Protein AF-A0A2X2KZ12-F1 (afdb_monomer)

Radius of gyration: 23.38 Å; Cα contacts (8 Å, |Δi|>4): 262; chains: 1; bounding box: 75×48×80 Å

Organism: Shigella boydii (NCBI:txid621)

Solvent-accessible surface area (backbone atoms only — not comparable to full-atom values): 13518 Å² total; per-residue (Å²): 140,84,84,78,79,80,79,78,75,83,75,80,81,73,68,68,66,63,66,70,68,53,74,50,65,50,53,42,86,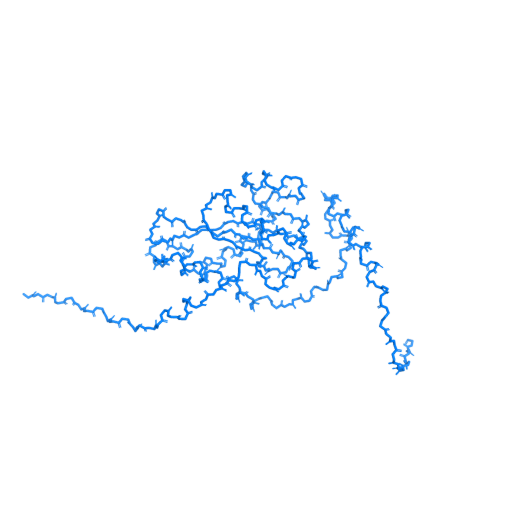87,57,49,65,78,75,43,74,42,65,42,34,24,41,58,75,48,57,30,39,37,69,42,87,89,35,60,41,28,40,40,39,33,27,32,67,85,80,69,39,63,48,36,44,41,76,37,60,100,45,68,70,41,51,50,55,42,51,62,64,47,67,48,38,54,66,58,30,43,23,26,57,85,54,66,68,54,57,69,73,41,63,95,53,59,61,46,71,32,72,85,66,29,54,67,54,51,51,49,54,51,52,47,32,69,76,36,50,42,46,49,58,92,87,81,45,60,32,78,42,64,70,60,44,53,29,54,52,36,37,43,70,72,54,72,67,77,84,63,72,81,74,79,71,67,92,71,68,86,49,79,84,79,57,64,93,88,44,67,65,62,51,53,46,47,56,50,52,54,55,57,56,69,65,69,72,76,71,81,74,85,86,79,80,88,81,90,83,89,80,136

InterPro domains:
  IPR005063 Transposase, IS1 [PF03400] (37-164)
  IPR051354 Transposase 27 family, IS1 element [PTHR33293] (10-163)

pLDDT: mean 71.01, std 24.49, range [24.8, 97.5]

Sequence (220 aa):
MSRQCTHYGRWPQHGFTSLKKLRPQSVTSRIQPGSDVIVCAEMDEQWGYVGAKSRQRWLFYAYDRIRRTVVAHVFGERTLATLERLLSLLSAFEVVVWMTDGWPLYESRLKGKLHVISKRYTQRIERHNLNLRQHLARLGRKSLSFSKSVELHDKVIGHYLTISKLESLPIFVPIYRLSLVHIPPVWPELRAFARRVSRYHLQTHYFALPVVGNSLYVRH

Structure (mmCIF, N/CA/C/O backbone):
data_AF-A0A2X2KZ12-F1
#
_entry.id   AF-A0A2X2KZ12-F1
#
loop_
_atom_site.group_PDB
_atom_site.id
_atom_site.type_symbol
_atom_site.label_atom_id
_atom_site.label_alt_id
_atom_site.label_comp_id
_atom_site.label_asym_i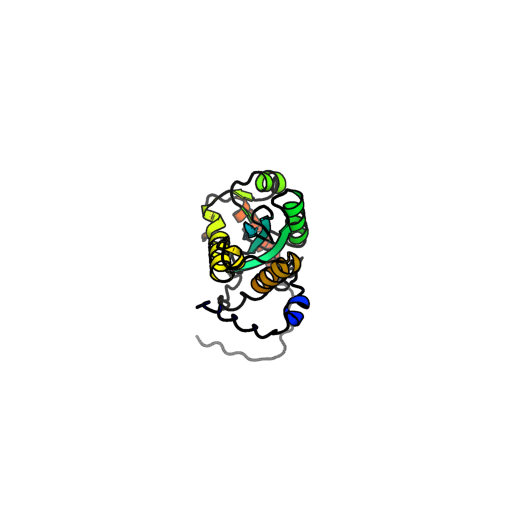d
_atom_site.label_entity_id
_atom_site.label_seq_id
_atom_site.pdbx_PDB_ins_code
_atom_site.Cartn_x
_atom_site.Cartn_y
_atom_site.Cartn_z
_atom_site.occupancy
_atom_site.B_iso_or_equiv
_atom_site.auth_seq_id
_atom_site.auth_comp_id
_atom_site.auth_asym_id
_atom_site.auth_atom_id
_atom_site.pdbx_PDB_model_num
ATOM 1 N N . MET A 1 1 ? 50.136 -13.335 -31.492 1.00 33.62 1 MET A N 1
ATOM 2 C CA . MET A 1 1 ? 49.770 -14.122 -30.291 1.00 33.62 1 MET A CA 1
ATOM 3 C C . MET A 1 1 ? 48.447 -13.592 -29.742 1.00 33.62 1 MET A C 1
ATOM 5 O O . MET A 1 1 ? 48.435 -12.624 -28.994 1.00 33.62 1 MET A O 1
ATOM 9 N N . SER A 1 2 ? 47.325 -14.155 -30.194 1.00 31.89 2 SER A N 1
ATOM 10 C CA . SER A 1 2 ? 45.966 -13.750 -29.810 1.00 31.89 2 SER A CA 1
ATOM 11 C C . SER A 1 2 ? 45.546 -14.445 -28.514 1.00 31.89 2 SER A C 1
ATOM 13 O O . SER A 1 2 ? 45.469 -15.672 -28.471 1.00 31.89 2 SER A O 1
ATOM 15 N N . ARG A 1 3 ? 45.262 -13.679 -27.456 1.00 32.81 3 ARG A N 1
ATOM 16 C CA . ARG A 1 3 ? 44.711 -14.219 -26.207 1.00 32.81 3 ARG A CA 1
ATOM 17 C C . ARG A 1 3 ? 43.232 -14.558 -26.419 1.00 32.81 3 ARG A C 1
ATOM 19 O O . ARG A 1 3 ? 42.410 -13.662 -26.586 1.00 32.81 3 ARG A O 1
ATOM 26 N N . GLN A 1 4 ? 42.919 -15.851 -26.455 1.00 32.16 4 GLN A N 1
ATOM 27 C CA . GLN A 1 4 ? 41.552 -16.364 -26.500 1.00 32.16 4 GLN A CA 1
ATOM 28 C C . GLN A 1 4 ? 40.810 -15.989 -25.212 1.00 32.16 4 GLN A C 1
ATOM 30 O O . GLN A 1 4 ? 41.286 -16.227 -24.103 1.00 32.16 4 GLN A O 1
ATOM 35 N N . CYS A 1 5 ? 39.640 -15.378 -25.387 1.00 32.72 5 CYS A N 1
ATOM 36 C CA . CYS A 1 5 ? 38.699 -15.059 -24.325 1.00 32.72 5 CYS A CA 1
ATOM 37 C C . CYS A 1 5 ? 38.092 -16.373 -23.810 1.00 32.72 5 CYS A C 1
ATOM 39 O O . CYS A 1 5 ? 37.504 -17.132 -24.583 1.00 32.72 5 CYS A O 1
ATOM 41 N N . THR A 1 6 ? 38.268 -16.674 -22.526 1.00 37.00 6 THR A N 1
ATOM 42 C CA . THR A 1 6 ? 37.714 -17.875 -21.902 1.00 37.00 6 THR A CA 1
ATOM 43 C C . THR A 1 6 ? 36.191 -17.773 -21.846 1.00 37.00 6 THR A C 1
ATOM 45 O O . THR A 1 6 ? 35.608 -16.850 -21.281 1.00 37.00 6 THR A O 1
ATOM 48 N N . HIS A 1 7 ? 35.546 -18.739 -22.491 1.00 36.84 7 HIS A N 1
ATOM 49 C CA . HIS A 1 7 ? 34.103 -18.906 -22.555 1.00 36.84 7 HIS A CA 1
ATOM 50 C C . HIS A 1 7 ? 33.549 -19.058 -21.126 1.00 36.84 7 HIS A C 1
ATOM 52 O O . HIS A 1 7 ? 33.770 -20.083 -20.480 1.00 36.84 7 HIS A O 1
ATOM 58 N N . TYR A 1 8 ? 32.832 -18.055 -20.610 1.00 40.31 8 TYR A N 1
ATOM 59 C CA . TYR A 1 8 ? 32.086 -18.221 -19.362 1.00 40.31 8 TYR A CA 1
ATOM 60 C C . TYR A 1 8 ? 31.062 -19.348 -19.547 1.00 40.31 8 TYR A C 1
ATOM 62 O O . TYR A 1 8 ? 30.260 -19.340 -20.486 1.00 40.31 8 TYR A O 1
ATOM 70 N N . GLY A 1 9 ? 31.152 -20.346 -18.667 1.00 35.19 9 GLY A N 1
ATOM 71 C CA . GLY A 1 9 ? 30.372 -21.575 -18.701 1.00 35.19 9 GLY A CA 1
ATOM 72 C C . GLY A 1 9 ? 28.865 -21.336 -18.793 1.00 35.19 9 GLY A C 1
ATOM 73 O O . GLY A 1 9 ? 28.300 -20.413 -18.207 1.00 35.19 9 GLY A O 1
ATOM 74 N N . ARG A 1 10 ? 28.213 -22.214 -19.555 1.00 39.06 10 ARG A N 1
ATOM 75 C CA . ARG A 1 10 ? 26.761 -22.318 -19.691 1.00 39.06 10 ARG A CA 1
ATOM 76 C C . ARG A 1 10 ? 26.144 -22.574 -18.311 1.00 39.06 10 ARG A C 1
ATOM 78 O O . ARG A 1 10 ? 26.291 -23.663 -17.766 1.00 39.06 10 ARG A O 1
ATOM 85 N N . TRP A 1 11 ? 25.445 -21.581 -17.763 1.00 32.59 11 TRP A N 1
ATOM 86 C CA . TRP A 1 11 ? 24.634 -21.742 -16.554 1.00 32.59 11 TRP A CA 1
ATOM 87 C C . TRP A 1 11 ? 23.655 -22.917 -16.726 1.00 32.59 11 TRP A C 1
ATOM 89 O O . TRP A 1 11 ? 23.014 -23.001 -17.783 1.00 32.59 11 TRP A O 1
ATOM 99 N N . PRO A 1 12 ? 23.499 -23.808 -15.726 1.00 37.16 12 PRO A N 1
ATOM 100 C CA . PRO A 1 12 ? 22.481 -24.844 -15.780 1.00 37.16 12 PRO A CA 1
ATOM 101 C C . PRO A 1 12 ? 21.119 -24.174 -15.957 1.00 37.16 12 PRO A C 1
ATOM 103 O O . PRO A 1 12 ? 20.745 -23.288 -15.184 1.00 37.16 12 PRO A O 1
ATOM 106 N N . GLN A 1 13 ? 20.366 -24.581 -16.979 1.00 43.41 13 GLN A N 1
ATOM 107 C CA . GLN A 1 13 ? 18.978 -24.162 -17.141 1.00 43.41 13 GLN A CA 1
ATOM 108 C C . GLN A 1 13 ? 18.116 -24.879 -16.095 1.00 43.41 13 GLN A C 1
ATOM 110 O O . GLN A 1 13 ? 17.319 -25.753 -16.422 1.00 43.41 13 GLN A O 1
ATOM 115 N N . HIS A 1 14 ? 18.269 -24.533 -14.815 1.00 43.78 14 HIS A N 1
ATOM 116 C CA . HIS A 1 14 ? 17.240 -24.850 -13.834 1.00 43.78 14 HIS A CA 1
ATOM 117 C C . HIS A 1 14 ? 15.958 -24.168 -14.315 1.00 43.78 14 HIS A C 1
ATOM 119 O O . HIS A 1 14 ? 15.891 -22.943 -14.435 1.00 43.78 14 HIS A O 1
ATOM 125 N N . GLY A 1 15 ? 14.975 -24.977 -14.703 1.00 39.00 15 GLY A N 1
ATOM 126 C CA . GLY A 1 15 ? 13.773 -24.504 -15.368 1.00 39.00 15 GLY A CA 1
ATOM 127 C C . GLY A 1 15 ? 13.080 -23.410 -14.559 1.00 39.00 15 GLY A C 1
ATOM 128 O O . GLY A 1 15 ? 12.532 -23.660 -13.490 1.00 39.00 15 GLY A O 1
ATOM 129 N N . PHE A 1 16 ? 12.994 -22.207 -15.128 1.00 44.75 16 PHE A N 1
ATOM 130 C CA . PHE A 1 16 ? 12.114 -21.119 -14.671 1.00 44.75 16 PHE A CA 1
ATOM 131 C C . PHE A 1 16 ? 10.612 -21.500 -14.678 1.00 44.75 16 PHE A C 1
ATOM 133 O O . PHE A 1 16 ? 9.744 -20.663 -14.421 1.00 44.75 16 PHE A O 1
ATOM 140 N N . THR A 1 17 ? 10.274 -22.750 -14.999 1.00 52.56 17 THR A N 1
ATOM 141 C CA . THR A 1 17 ? 8.916 -23.285 -15.105 1.00 52.56 17 THR A CA 1
ATOM 142 C C . THR A 1 17 ? 8.165 -23.272 -13.774 1.00 52.56 17 THR A C 1
ATOM 144 O O . THR A 1 17 ? 6.951 -23.085 -13.795 1.00 52.56 17 THR A O 1
ATOM 147 N N . SER A 1 18 ? 8.840 -23.392 -12.622 1.00 60.19 18 SER A N 1
ATOM 148 C CA . SER A 1 18 ? 8.177 -23.341 -11.306 1.00 60.19 18 SER A CA 1
ATOM 149 C C . SER A 1 18 ? 7.675 -21.935 -10.954 1.00 60.19 18 SER A C 1
ATOM 151 O O . SER A 1 18 ? 6.530 -21.776 -10.537 1.00 60.19 18 SER A O 1
ATOM 153 N N . LEU A 1 19 ? 8.473 -20.892 -11.212 1.00 58.72 19 LEU A N 1
ATOM 154 C CA . LEU A 1 19 ? 8.099 -19.502 -10.925 1.00 58.72 19 LEU A CA 1
ATOM 155 C C . LEU A 1 19 ? 6.956 -19.008 -11.820 1.00 58.72 19 LEU A C 1
ATOM 157 O O . LEU A 1 19 ? 6.121 -18.227 -11.370 1.00 58.72 19 LEU A O 1
ATOM 161 N N . LYS A 1 20 ? 6.858 -19.503 -13.062 1.00 61.66 20 LYS A N 1
ATOM 162 C CA . LYS A 1 20 ? 5.712 -19.219 -13.945 1.00 61.66 20 LYS A CA 1
ATOM 163 C C . LYS A 1 20 ? 4.388 -19.735 -13.371 1.00 61.66 20 LYS A C 1
ATOM 165 O O . LYS A 1 20 ? 3.349 -19.133 -13.635 1.00 61.66 20 LYS A O 1
ATOM 170 N N . LYS A 1 21 ? 4.412 -20.800 -12.565 1.00 69.50 21 LYS A N 1
ATOM 171 C CA . LYS A 1 21 ? 3.214 -21.370 -11.929 1.00 69.50 21 LYS A CA 1
ATOM 172 C C . LYS A 1 21 ? 2.757 -20.596 -10.689 1.00 69.50 21 LYS A C 1
ATOM 174 O O . LYS A 1 21 ? 1.624 -20.790 -10.261 1.00 69.50 21 LYS A O 1
ATOM 179 N N . LEU A 1 22 ? 3.589 -19.711 -10.131 1.00 71.81 22 LEU A N 1
ATOM 180 C CA . LEU A 1 22 ? 3.201 -18.897 -8.980 1.00 71.81 22 LEU A CA 1
ATOM 181 C C . LEU A 1 22 ? 2.025 -17.983 -9.335 1.00 71.81 22 LEU A C 1
ATOM 183 O O . LEU A 1 22 ? 2.056 -17.268 -10.336 1.00 71.81 22 LEU A O 1
ATOM 187 N N . ARG A 1 23 ? 1.000 -17.990 -8.485 1.00 73.44 23 ARG A N 1
ATOM 188 C CA . ARG A 1 23 ? -0.149 -17.079 -8.544 1.00 73.44 23 ARG A CA 1
ATOM 189 C C . ARG A 1 23 ? -0.392 -16.520 -7.141 1.00 73.44 23 ARG A C 1
ATOM 191 O O . ARG A 1 23 ? -1.288 -17.001 -6.452 1.00 73.44 23 ARG A O 1
ATOM 198 N N . PRO A 1 24 ? 0.466 -15.603 -6.658 1.00 77.81 24 PRO A N 1
ATOM 199 C CA . PRO A 1 24 ? 0.270 -15.033 -5.335 1.00 77.81 24 PRO A CA 1
ATOM 200 C C . PRO A 1 24 ? -1.049 -14.265 -5.297 1.00 77.81 24 PRO A C 1
ATOM 202 O O . PRO A 1 24 ? -1.374 -13.527 -6.227 1.00 77.81 24 PRO A O 1
ATOM 205 N N . GLN A 1 25 ? -1.812 -14.469 -4.230 1.00 82.56 25 GLN A N 1
ATOM 206 C CA . GLN A 1 25 ? -3.062 -13.754 -4.025 1.00 82.56 25 GLN A CA 1
ATOM 207 C C . GLN A 1 25 ? -2.756 -12.333 -3.563 1.00 82.56 25 GLN A C 1
ATOM 209 O O . GLN A 1 25 ? -1.935 -12.127 -2.671 1.00 82.56 25 GLN A O 1
ATOM 214 N N . SER A 1 26 ? -3.435 -11.354 -4.158 1.00 85.38 26 SER A N 1
ATOM 215 C CA . SER A 1 26 ? -3.307 -9.948 -3.768 1.00 85.38 26 SER A CA 1
ATOM 216 C C . SER A 1 26 ? -3.846 -9.665 -2.369 1.00 85.38 26 SER A C 1
ATOM 218 O O . SER A 1 26 ? -3.438 -8.680 -1.769 1.00 85.38 26 SER A O 1
ATOM 220 N N . VAL A 1 27 ? -4.725 -10.518 -1.840 1.00 82.75 27 VAL A N 1
ATOM 221 C CA . VAL A 1 27 ? -5.291 -10.426 -0.489 1.00 82.75 27 VAL A CA 1
ATOM 222 C C . VAL A 1 27 ? -4.839 -11.633 0.322 1.00 82.75 27 VAL A C 1
ATOM 224 O O . VAL A 1 27 ? -4.765 -12.744 -0.201 1.00 82.75 27 VAL A O 1
ATOM 227 N N . THR A 1 28 ? -4.522 -11.417 1.595 1.00 80.38 28 THR A N 1
ATOM 228 C CA . THR A 1 28 ? -4.152 -12.499 2.506 1.00 80.38 28 THR A CA 1
ATOM 229 C C . THR A 1 28 ? -5.357 -13.372 2.834 1.00 80.38 28 THR A C 1
ATOM 231 O O . THR A 1 28 ? -6.418 -12.873 3.191 1.00 80.38 28 THR A O 1
ATOM 234 N N . SER A 1 29 ? -5.188 -14.691 2.778 1.00 77.56 29 SER A N 1
ATOM 235 C CA . SER A 1 29 ? -6.223 -15.645 3.193 1.00 77.56 29 SER A CA 1
ATOM 236 C C . SER A 1 29 ? -6.323 -15.820 4.714 1.00 77.56 29 SER A C 1
ATOM 238 O O . SER A 1 29 ? -7.198 -16.533 5.193 1.00 77.56 29 SER A O 1
ATOM 240 N N . ARG A 1 30 ? -5.411 -15.207 5.488 1.00 69.69 30 ARG A N 1
ATOM 241 C CA . ARG A 1 30 ? -5.363 -15.324 6.958 1.00 69.69 30 ARG A CA 1
ATOM 242 C C . ARG A 1 30 ? -6.349 -14.423 7.690 1.00 69.69 30 ARG A C 1
ATOM 244 O O . ARG A 1 30 ? -6.603 -14.662 8.862 1.00 69.69 30 ARG A O 1
ATOM 251 N N . ILE A 1 31 ? -6.807 -13.369 7.031 1.00 73.25 31 ILE A N 1
ATOM 252 C CA . 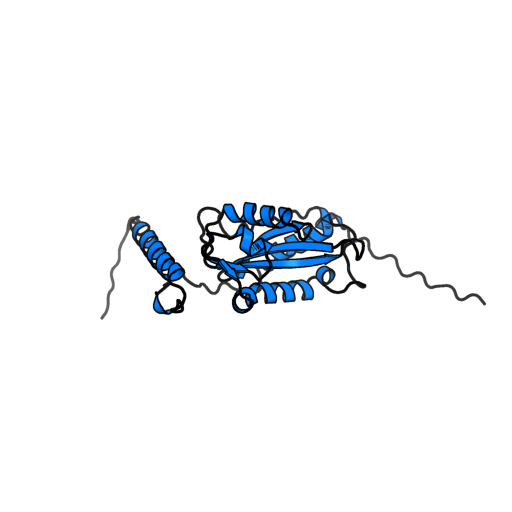ILE A 1 31 ? -7.776 -12.425 7.574 1.00 73.25 31 ILE A CA 1
ATOM 253 C C . ILE A 1 31 ? -9.034 -12.667 6.762 1.00 73.25 31 ILE A C 1
ATOM 255 O O . ILE A 1 31 ? -8.998 -12.518 5.541 1.00 73.25 31 ILE A O 1
ATOM 259 N N . GLN A 1 32 ? -10.105 -13.102 7.415 1.00 75.69 32 GLN A N 1
ATOM 260 C CA . GLN A 1 32 ? -11.357 -13.393 6.737 1.00 75.69 32 GLN A CA 1
ATOM 261 C C . GLN A 1 32 ? -12.100 -12.080 6.478 1.00 75.69 32 GLN A C 1
ATOM 263 O O . GLN A 1 32 ? -12.500 -11.405 7.436 1.00 75.69 32 GLN A O 1
ATOM 268 N N . PRO A 1 33 ? -12.290 -11.687 5.204 1.00 79.44 33 PRO A N 1
ATOM 269 C CA . PRO A 1 33 ? -13.074 -10.503 4.888 1.00 79.44 33 PRO A CA 1
ATOM 270 C C . PRO A 1 33 ? -14.491 -10.637 5.462 1.00 79.44 33 PRO A C 1
ATOM 272 O O . PRO A 1 33 ? -15.079 -11.715 5.423 1.00 79.44 33 PRO A O 1
ATOM 275 N N . GLY A 1 34 ? -15.027 -9.554 6.023 1.00 70.94 34 GLY A N 1
ATOM 276 C CA . GLY A 1 34 ? -16.353 -9.529 6.653 1.00 70.94 34 GLY A CA 1
ATOM 277 C C . GLY A 1 34 ? -16.465 -10.170 8.046 1.00 70.94 34 GLY A C 1
ATOM 278 O O . GLY A 1 34 ? -17.499 -10.003 8.684 1.00 70.94 34 GLY A O 1
ATOM 279 N N . SER A 1 35 ? -15.439 -10.868 8.546 1.00 71.44 35 SER A N 1
ATOM 280 C CA . SER A 1 35 ? -15.441 -11.456 9.902 1.00 71.44 35 SER A CA 1
ATOM 281 C C . SER A 1 35 ? -14.345 -10.884 10.798 1.00 71.44 35 SER A C 1
ATOM 283 O O . SER A 1 35 ? -14.570 -10.649 11.984 1.00 71.44 35 SER A O 1
ATOM 285 N N . ASP A 1 36 ? -13.165 -10.623 10.239 1.00 76.19 36 ASP A N 1
ATOM 286 C CA . ASP A 1 36 ? -12.052 -10.023 10.964 1.00 76.19 36 ASP A CA 1
ATOM 287 C C . ASP A 1 36 ? -12.029 -8.496 10.825 1.00 76.19 36 ASP A C 1
ATOM 289 O O . ASP A 1 36 ? -12.104 -7.940 9.727 1.00 76.19 36 ASP A O 1
ATOM 293 N N . VAL A 1 37 ? -11.801 -7.815 11.950 1.00 82.56 37 VAL A N 1
ATOM 294 C CA . VAL A 1 37 ? -11.554 -6.368 11.994 1.00 82.56 37 VAL A CA 1
ATOM 295 C C . VAL A 1 37 ? -10.048 -6.086 11.976 1.00 82.56 37 VAL A C 1
ATOM 297 O O . VAL A 1 37 ? -9.252 -6.728 12.681 1.00 82.56 37 VAL A O 1
ATOM 300 N N . ILE A 1 38 ? -9.645 -5.085 11.194 1.00 88.31 38 ILE A N 1
ATOM 301 C CA . ILE A 1 38 ? -8.279 -4.559 11.153 1.00 88.31 38 ILE A CA 1
ATOM 302 C C . ILE A 1 38 ? -8.247 -3.268 11.966 1.00 88.31 38 ILE A C 1
ATOM 304 O O . ILE A 1 38 ? -8.700 -2.211 11.531 1.00 88.31 38 ILE A O 1
ATOM 308 N N . VAL A 1 39 ? -7.687 -3.345 13.173 1.00 87.00 39 VAL A N 1
ATOM 309 C CA . VAL A 1 39 ? -7.663 -2.199 14.095 1.00 87.00 39 VAL A CA 1
ATOM 310 C C . VAL A 1 39 ? -6.760 -1.079 13.570 1.00 87.00 39 VAL A C 1
ATOM 312 O O . VAL A 1 39 ? -7.137 0.087 13.605 1.00 87.00 39 VAL A O 1
ATOM 315 N N . CYS A 1 40 ? -5.575 -1.422 13.060 1.00 91.06 40 CYS A N 1
ATOM 316 C CA . CYS A 1 40 ? -4.591 -0.453 12.577 1.00 91.06 40 CYS A CA 1
ATOM 317 C C . CYS A 1 40 ? -3.958 -0.956 11.277 1.00 91.06 40 CYS A C 1
ATOM 319 O O . CYS A 1 40 ? -3.169 -1.905 11.312 1.00 91.06 40 CYS A O 1
ATOM 321 N N . ALA A 1 41 ? -4.272 -0.301 10.160 1.00 95.25 41 ALA A N 1
ATOM 322 C CA . ALA A 1 41 ? -3.653 -0.562 8.867 1.00 95.25 41 ALA A CA 1
ATOM 323 C C . ALA A 1 41 ? -2.622 0.527 8.547 1.00 95.25 41 ALA A C 1
ATOM 325 O O . ALA A 1 41 ? -2.982 1.689 8.364 1.00 95.25 41 ALA A O 1
ATOM 326 N N . GLU A 1 42 ? -1.348 0.147 8.468 1.00 96.62 42 GLU A N 1
ATOM 327 C CA . GLU A 1 42 ? -0.289 0.993 7.910 1.00 96.62 42 GLU A CA 1
ATOM 328 C C . GLU A 1 42 ? -0.244 0.783 6.390 1.00 96.62 42 GLU A C 1
ATOM 330 O O . GLU A 1 42 ? -0.198 -0.361 5.941 1.00 96.62 42 GLU A O 1
ATOM 335 N N . MET A 1 43 ? -0.276 1.849 5.593 1.00 96.94 43 MET A N 1
ATOM 336 C CA . MET A 1 43 ? -0.146 1.782 4.132 1.00 96.94 43 MET A CA 1
ATOM 337 C C . MET A 1 43 ? 1.059 2.584 3.670 1.00 96.94 43 MET A C 1
ATOM 339 O O . MET A 1 43 ? 1.349 3.647 4.219 1.00 96.94 43 MET A O 1
ATOM 343 N N . ASP A 1 44 ? 1.745 2.044 2.671 1.00 96.12 44 ASP A N 1
ATOM 344 C CA . ASP A 1 44 ? 2.944 2.634 2.090 1.00 96.12 44 ASP A CA 1
ATOM 345 C C . ASP A 1 44 ? 3.185 2.037 0.697 1.00 96.12 44 ASP A C 1
ATOM 347 O O . ASP A 1 44 ? 2.625 0.995 0.314 1.00 96.12 44 ASP A O 1
ATOM 351 N N . GLU A 1 45 ? 4.068 2.687 -0.046 1.00 94.88 45 GLU A N 1
ATOM 352 C CA . GLU A 1 45 ? 4.497 2.283 -1.368 1.00 94.88 45 GLU A CA 1
ATOM 353 C C . GLU A 1 45 ? 6.001 2.050 -1.409 1.00 94.88 45 GLU A C 1
ATOM 355 O O . GLU A 1 45 ? 6.821 2.822 -0.918 1.00 94.88 45 GLU A O 1
ATOM 360 N N . GLN A 1 46 ? 6.392 1.001 -2.118 1.00 93.31 46 GLN A N 1
ATOM 361 C CA . GLN A 1 46 ? 7.784 0.744 -2.446 1.00 93.31 46 GLN A CA 1
ATOM 362 C C . GLN A 1 46 ? 7.900 0.404 -3.924 1.00 93.31 46 GLN A C 1
ATOM 364 O O . GLN A 1 46 ? 6.938 -0.016 -4.554 1.00 93.31 46 GLN A O 1
ATOM 369 N N . TRP A 1 47 ? 9.075 0.580 -4.513 1.00 91.50 47 TRP A N 1
ATOM 370 C CA . TRP A 1 47 ? 9.255 0.352 -5.937 1.00 91.50 47 TRP A CA 1
ATOM 371 C C . TRP A 1 47 ? 10.562 -0.368 -6.249 1.00 91.50 47 TRP A C 1
ATOM 373 O O . TRP A 1 47 ? 11.522 -0.343 -5.482 1.00 91.50 47 TRP A O 1
ATOM 383 N N . GLY A 1 48 ? 10.576 -1.014 -7.411 1.00 89.88 48 GLY A N 1
ATOM 384 C CA . GLY A 1 48 ? 11.762 -1.560 -8.059 1.00 89.88 48 GLY A CA 1
ATOM 385 C C . GLY A 1 48 ? 11.787 -1.192 -9.542 1.00 89.88 48 GLY A C 1
ATOM 386 O O . GLY A 1 48 ? 10.933 -0.450 -10.031 1.00 89.88 48 GLY A O 1
ATOM 387 N N . TYR A 1 49 ? 12.765 -1.722 -10.274 1.00 87.06 49 TYR A N 1
ATOM 388 C CA . TYR A 1 49 ? 12.871 -1.539 -11.725 1.00 87.06 49 TYR A CA 1
ATOM 389 C C . TYR A 1 49 ? 12.638 -2.856 -12.463 1.00 87.06 49 TYR A C 1
ATOM 391 O O . TYR A 1 49 ? 13.109 -3.914 -12.027 1.00 87.06 49 TYR A O 1
ATOM 399 N N . VAL A 1 50 ? 11.971 -2.783 -13.617 1.00 86.44 50 VAL A N 1
ATOM 400 C CA . VAL A 1 50 ? 11.756 -3.938 -14.495 1.00 86.44 50 VAL A CA 1
ATOM 401 C C . VAL A 1 50 ? 12.231 -3.637 -15.912 1.00 86.44 50 VAL A C 1
ATOM 403 O O . VAL A 1 50 ? 11.712 -2.758 -16.591 1.00 86.44 50 VAL A O 1
ATOM 406 N N . GLY A 1 51 ? 13.215 -4.397 -16.386 1.00 83.75 51 GLY A N 1
ATOM 407 C CA . GLY A 1 51 ? 13.808 -4.272 -17.719 1.00 83.75 51 GLY A CA 1
ATOM 408 C C . GLY A 1 51 ? 14.731 -3.060 -17.885 1.00 83.75 51 GLY A C 1
ATOM 409 O O . GLY A 1 51 ? 15.848 -3.221 -18.361 1.00 83.75 51 GLY A O 1
ATOM 410 N N . ALA A 1 52 ? 14.297 -1.866 -17.472 1.00 81.06 52 ALA A N 1
ATOM 411 C CA . ALA A 1 52 ? 15.061 -0.623 -17.585 1.00 81.06 52 ALA A CA 1
ATOM 412 C C . ALA A 1 52 ? 14.796 0.331 -16.407 1.00 81.06 52 ALA A C 1
ATOM 414 O O . ALA A 1 52 ? 13.776 0.235 -15.727 1.00 81.06 52 ALA A O 1
ATOM 415 N N . LYS A 1 53 ? 15.695 1.303 -16.195 1.00 78.50 53 LYS A N 1
ATOM 416 C CA . LYS A 1 53 ? 15.576 2.311 -15.120 1.00 78.50 53 LYS A CA 1
ATOM 417 C C . LYS A 1 53 ? 14.369 3.242 -15.283 1.00 78.50 53 LYS A C 1
ATOM 419 O O . LYS A 1 53 ? 13.834 3.708 -14.287 1.00 78.50 53 LYS A O 1
ATOM 424 N N . SER A 1 54 ? 13.937 3.505 -16.515 1.00 82.75 54 SER A N 1
ATOM 425 C CA . SER A 1 54 ? 12.730 4.293 -16.799 1.00 82.75 54 SER A CA 1
ATOM 426 C C . SER A 1 54 ? 11.438 3.557 -16.435 1.00 82.75 54 SER A C 1
ATOM 428 O O . SER A 1 54 ? 10.384 4.169 -16.334 1.00 82.75 54 SER A O 1
ATOM 430 N N . ARG A 1 55 ? 11.509 2.239 -16.216 1.00 86.50 55 ARG A N 1
ATOM 431 C CA . ARG A 1 55 ? 10.355 1.374 -15.972 1.00 86.50 55 ARG A CA 1
ATOM 432 C C . ARG A 1 55 ? 10.284 1.002 -14.498 1.00 86.50 55 ARG A C 1
ATOM 434 O O . ARG A 1 55 ? 10.653 -0.105 -14.096 1.00 86.50 55 ARG A O 1
ATOM 441 N N . GLN A 1 56 ? 9.837 1.958 -13.691 1.00 90.50 56 GLN A N 1
ATOM 442 C CA . GLN A 1 56 ? 9.524 1.702 -12.289 1.00 90.50 56 GLN A CA 1
ATOM 443 C C . GLN A 1 56 ? 8.277 0.829 -12.173 1.00 90.50 56 GLN A C 1
ATOM 445 O O . GLN A 1 56 ? 7.278 1.045 -12.857 1.00 90.50 56 GLN A O 1
ATOM 450 N N . ARG A 1 57 ? 8.336 -0.148 -11.273 1.00 93.19 57 ARG A N 1
ATOM 451 C CA . ARG A 1 57 ? 7.193 -0.966 -10.877 1.00 93.19 57 ARG A CA 1
ATOM 452 C C . ARG A 1 57 ? 6.964 -0.746 -9.391 1.00 93.19 57 ARG A C 1
ATOM 454 O O . ARG A 1 57 ? 7.838 -1.062 -8.585 1.00 93.19 57 ARG A O 1
ATOM 461 N N . TRP A 1 58 ? 5.819 -0.167 -9.055 1.00 95.38 58 TRP A N 1
ATOM 462 C CA . TRP A 1 58 ? 5.444 0.161 -7.687 1.00 95.38 58 TRP A CA 1
ATOM 463 C C . TRP A 1 58 ? 4.607 -0.968 -7.087 1.00 95.38 58 TRP A C 1
ATOM 465 O O . TRP A 1 58 ? 3.710 -1.502 -7.738 1.00 95.38 58 TRP A O 1
ATOM 475 N N . LEU A 1 59 ? 4.927 -1.318 -5.849 1.00 96.06 59 LEU A N 1
ATOM 476 C CA . LEU A 1 59 ? 4.174 -2.143 -4.922 1.00 96.06 59 LEU A CA 1
ATOM 477 C C . LEU A 1 59 ? 3.470 -1.204 -3.944 1.00 96.06 59 LEU A C 1
ATOM 479 O O . LEU A 1 59 ? 4.125 -0.479 -3.200 1.00 96.06 59 LEU A O 1
ATOM 483 N N . PHE A 1 60 ? 2.150 -1.271 -3.922 1.00 97.38 60 PHE A N 1
ATOM 484 C CA . PHE A 1 60 ? 1.310 -0.634 -2.918 1.00 97.38 60 PHE A CA 1
ATOM 485 C C . PHE A 1 60 ? 0.769 -1.729 -2.016 1.00 97.38 60 PHE A C 1
ATOM 487 O O . PHE A 1 60 ? 0.292 -2.748 -2.528 1.00 97.38 60 PHE A O 1
ATOM 494 N N . TYR A 1 61 ? 0.811 -1.551 -0.700 1.00 96.94 61 TYR A N 1
ATOM 495 C CA . TYR A 1 61 ? 0.256 -2.554 0.200 1.00 96.94 61 TYR A CA 1
ATOM 496 C C . TYR A 1 61 ? -0.193 -1.979 1.539 1.00 96.94 61 TYR A C 1
ATOM 498 O O . TYR A 1 61 ? 0.252 -0.918 1.969 1.00 96.94 61 TYR A O 1
ATOM 506 N N . ALA A 1 62 ? -1.095 -2.711 2.187 1.00 96.19 62 ALA A N 1
ATOM 507 C CA . ALA A 1 62 ? -1.542 -2.443 3.544 1.00 96.19 62 ALA A CA 1
ATOM 508 C C . ALA A 1 62 ? -1.018 -3.519 4.491 1.00 96.19 62 ALA A C 1
ATOM 510 O O . ALA A 1 62 ? -1.036 -4.714 4.180 1.00 96.19 62 ALA A O 1
ATOM 511 N N . TYR A 1 63 ? -0.583 -3.087 5.664 1.00 95.00 63 TYR A N 1
ATOM 512 C CA . TYR A 1 63 ? 0.033 -3.910 6.684 1.00 95.00 63 TYR A CA 1
ATOM 513 C C . TYR A 1 63 ? -0.743 -3.792 7.994 1.00 95.00 63 TYR A C 1
ATOM 515 O O . TYR A 1 63 ? -0.881 -2.705 8.556 1.00 95.00 63 TYR A O 1
ATOM 523 N N . ASP A 1 64 ? -1.242 -4.918 8.497 1.00 92.12 64 ASP A N 1
ATOM 524 C CA . ASP A 1 64 ? -1.857 -4.989 9.819 1.00 92.12 64 ASP A CA 1
ATOM 525 C C . ASP A 1 64 ? -0.748 -4.885 10.870 1.00 92.12 64 ASP A C 1
ATOM 527 O O . ASP A 1 64 ? 0.079 -5.790 11.027 1.00 92.12 64 ASP A O 1
ATOM 531 N N . ARG A 1 65 ? -0.732 -3.771 11.607 1.00 87.44 65 ARG A N 1
ATOM 532 C CA . ARG A 1 65 ? 0.262 -3.511 12.656 1.00 87.44 65 ARG A CA 1
ATOM 533 C C . ARG A 1 65 ? 0.237 -4.570 13.761 1.00 87.44 65 ARG A C 1
ATOM 535 O O . ARG A 1 65 ? 1.296 -4.894 14.303 1.00 87.44 65 ARG A O 1
ATOM 542 N N . ILE A 1 66 ? -0.948 -5.053 14.134 1.00 85.81 66 ILE A N 1
ATOM 543 C CA . ILE A 1 66 ? -1.145 -5.961 15.269 1.00 85.81 66 ILE A CA 1
ATOM 544 C C . ILE A 1 66 ? -0.751 -7.374 14.861 1.00 85.81 66 ILE A C 1
ATOM 546 O O . ILE A 1 66 ? 0.107 -7.983 15.500 1.00 85.81 66 ILE A O 1
ATOM 550 N N . ARG A 1 67 ? -1.317 -7.860 13.750 1.00 83.38 67 ARG A N 1
ATOM 551 C CA . ARG A 1 67 ? -1.039 -9.205 13.223 1.00 83.38 67 ARG A CA 1
ATOM 552 C C . ARG A 1 67 ? 0.313 -9.302 12.511 1.00 83.38 67 ARG A C 1
ATOM 554 O O . ARG A 1 67 ? 0.744 -10.403 12.185 1.00 83.38 67 ARG A O 1
ATOM 561 N N . ARG A 1 68 ? 0.981 -8.165 12.273 1.00 88.50 68 ARG A N 1
ATOM 562 C CA . ARG A 1 68 ? 2.274 -8.053 11.579 1.00 88.50 68 ARG A CA 1
ATOM 563 C C . ARG A 1 68 ? 2.261 -8.772 10.232 1.00 88.50 68 ARG A C 1
ATOM 565 O O . ARG A 1 68 ? 3.164 -9.536 9.899 1.00 88.50 68 ARG A O 1
ATOM 572 N N . THR A 1 69 ? 1.197 -8.552 9.469 1.00 88.25 69 THR A N 1
ATOM 573 C CA . THR A 1 69 ? 0.977 -9.247 8.203 1.00 88.25 69 THR A CA 1
ATOM 574 C C . THR A 1 69 ? 0.473 -8.294 7.136 1.00 88.25 69 THR A C 1
ATOM 576 O O . THR A 1 69 ? -0.243 -7.336 7.424 1.00 88.25 69 THR A O 1
ATOM 579 N N . VAL A 1 70 ? 0.851 -8.558 5.889 1.00 93.00 70 VAL A N 1
ATOM 580 C CA . VAL A 1 70 ? 0.294 -7.845 4.741 1.00 93.00 70 VAL A CA 1
ATOM 581 C C . VAL A 1 70 ? -1.150 -8.293 4.555 1.00 93.00 70 VAL A C 1
ATOM 583 O O . VAL A 1 70 ? -1.420 -9.486 4.443 1.00 93.00 70 VAL A O 1
ATOM 586 N N . VAL A 1 71 ? -2.066 -7.331 4.525 1.00 93.25 71 VAL A N 1
ATOM 587 C CA . VAL A 1 71 ? -3.503 -7.559 4.332 1.00 93.25 71 VAL A CA 1
ATOM 588 C C . VAL A 1 71 ? -3.803 -7.698 2.848 1.00 93.25 71 VAL A C 1
ATOM 590 O O . VAL A 1 71 ? -4.377 -8.688 2.402 1.00 93.25 71 VAL A O 1
ATOM 593 N N . ALA A 1 72 ? -3.384 -6.698 2.078 1.00 95.12 72 ALA A N 1
ATOM 594 C CA . ALA A 1 72 ? -3.585 -6.640 0.645 1.00 95.12 72 ALA A CA 1
ATOM 595 C C . ALA A 1 72 ? -2.418 -5.914 -0.023 1.00 95.12 72 ALA A C 1
ATOM 597 O O . ALA A 1 72 ? -1.791 -5.046 0.586 1.00 95.12 72 ALA A O 1
ATOM 598 N N . HIS A 1 73 ? -2.141 -6.260 -1.276 1.00 96.25 73 HIS A N 1
ATOM 599 C CA . HIS A 1 73 ? -1.124 -5.619 -2.092 1.00 96.25 73 HIS A CA 1
ATOM 600 C C . HIS A 1 73 ? -1.511 -5.583 -3.570 1.00 96.25 73 HIS A C 1
ATOM 602 O O . HIS A 1 73 ? -2.178 -6.482 -4.085 1.00 96.25 73 HIS A O 1
ATOM 608 N N . VAL A 1 74 ? -1.037 -4.562 -4.277 1.00 96.88 74 VAL A N 1
ATOM 609 C CA . VAL A 1 74 ? -1.206 -4.407 -5.724 1.00 96.88 74 VAL A CA 1
ATOM 610 C C . VAL A 1 74 ? 0.078 -3.877 -6.353 1.00 96.88 74 VAL A C 1
ATOM 612 O O . VAL A 1 74 ? 0.831 -3.128 -5.733 1.00 96.88 74 VAL A O 1
ATOM 615 N N . PHE A 1 75 ? 0.310 -4.252 -7.611 1.00 95.75 75 PHE A N 1
ATOM 616 C CA . PHE A 1 75 ? 1.400 -3.711 -8.417 1.00 95.75 75 PHE A CA 1
ATOM 617 C C . PHE A 1 75 ? 0.868 -2.793 -9.518 1.00 95.75 75 PHE A C 1
ATOM 619 O O . PHE A 1 75 ? -0.177 -3.065 -10.130 1.00 95.75 75 PHE A O 1
ATOM 626 N N . GLY A 1 76 ? 1.611 -1.726 -9.802 1.00 94.81 76 GLY A N 1
ATOM 627 C CA . GLY A 1 76 ? 1.222 -0.724 -10.785 1.00 94.81 76 GLY A CA 1
ATOM 628 C C . GLY A 1 76 ? 2.228 0.410 -10.933 1.00 94.81 76 GLY A C 1
ATOM 629 O O . GLY A 1 76 ? 3.404 0.283 -10.585 1.00 94.81 76 GLY A O 1
ATOM 630 N N . GLU A 1 77 ? 1.746 1.512 -11.488 1.00 94.75 77 GLU A N 1
ATOM 631 C CA . GLU A 1 77 ? 2.422 2.809 -11.464 1.00 94.75 77 GLU A CA 1
ATOM 632 C C . GLU A 1 77 ? 2.061 3.566 -10.183 1.00 94.75 77 GLU A C 1
ATOM 634 O O . GLU A 1 77 ? 1.084 3.218 -9.510 1.00 94.75 77 GLU A O 1
ATOM 639 N N . ARG A 1 78 ? 2.808 4.625 -9.851 1.00 95.50 78 ARG A N 1
ATOM 640 C CA . ARG A 1 78 ? 2.497 5.479 -8.698 1.00 95.50 78 ARG A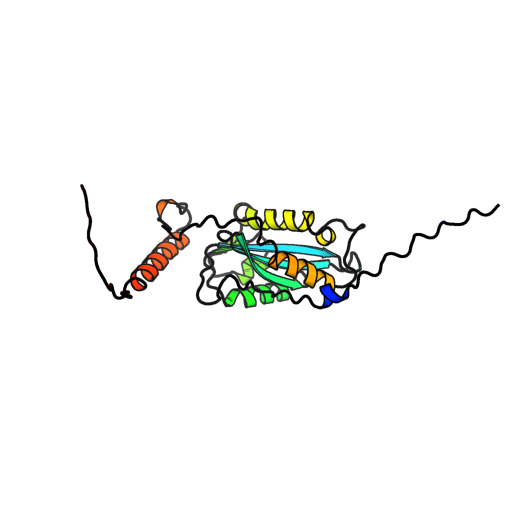 CA 1
ATOM 641 C C . ARG A 1 78 ? 1.374 6.467 -9.013 1.00 95.50 78 ARG A C 1
ATOM 643 O O . ARG A 1 78 ? 1.590 7.672 -9.096 1.00 95.50 78 ARG A O 1
ATOM 650 N N . THR A 1 79 ? 0.181 5.933 -9.233 1.00 95.75 79 THR A N 1
ATOM 651 C CA . THR A 1 79 ? -0.997 6.692 -9.651 1.00 95.75 79 THR A CA 1
ATOM 652 C C . THR A 1 79 ? -2.188 6.415 -8.750 1.00 95.75 79 THR A C 1
ATOM 654 O O . THR A 1 79 ? -2.226 5.446 -7.987 1.00 95.75 79 THR A O 1
ATOM 657 N N . LEU A 1 80 ? -3.196 7.273 -8.882 1.00 96.00 80 LEU A N 1
ATOM 658 C CA . LEU A 1 80 ? -4.457 7.144 -8.171 1.00 96.00 80 LEU A CA 1
ATOM 659 C C . LEU A 1 80 ? -5.185 5.834 -8.486 1.00 96.00 80 LEU A C 1
ATOM 661 O O . LEU A 1 80 ? -5.685 5.189 -7.574 1.00 96.00 80 LEU A O 1
ATOM 665 N N . ALA A 1 81 ? -5.170 5.399 -9.747 1.00 97.00 81 ALA A N 1
ATOM 666 C CA . ALA A 1 81 ? -5.803 4.150 -10.163 1.00 97.00 81 ALA A CA 1
ATOM 667 C C . ALA A 1 81 ? -5.204 2.928 -9.441 1.00 97.00 81 ALA A C 1
ATOM 669 O O . ALA A 1 81 ? -5.920 2.002 -9.057 1.00 97.00 81 ALA A O 1
ATOM 670 N N . THR A 1 82 ? -3.886 2.917 -9.208 1.00 96.75 82 THR A N 1
ATOM 671 C CA . THR A 1 82 ? -3.243 1.845 -8.432 1.00 96.75 82 THR A CA 1
ATOM 672 C C . THR A 1 82 ? -3.682 1.883 -6.967 1.00 96.75 82 THR A C 1
ATOM 674 O O . THR A 1 82 ? -3.996 0.835 -6.401 1.00 96.75 82 THR A O 1
ATOM 677 N N . LEU A 1 83 ? -3.771 3.074 -6.367 1.00 97.00 83 LEU A N 1
ATOM 678 C CA . LEU A 1 83 ? -4.279 3.241 -5.004 1.00 97.00 83 LEU A CA 1
ATOM 679 C C . LEU A 1 83 ? -5.741 2.781 -4.877 1.00 97.00 83 LEU A C 1
ATOM 681 O O . LEU A 1 83 ? -6.075 2.052 -3.947 1.00 97.00 83 LEU A O 1
ATOM 685 N N . GLU A 1 84 ? -6.608 3.141 -5.824 1.00 96.88 84 GLU A N 1
ATOM 686 C CA . GLU A 1 84 ? -8.017 2.723 -5.843 1.00 96.88 84 GLU A CA 1
ATOM 687 C C . GLU A 1 84 ? -8.168 1.203 -5.915 1.00 96.88 84 GLU A C 1
ATOM 689 O O . GLU A 1 84 ? -9.015 0.634 -5.224 1.00 96.88 84 GLU A O 1
ATOM 694 N N . ARG A 1 85 ? -7.310 0.520 -6.683 1.00 97.50 85 ARG A N 1
ATOM 695 C CA . ARG A 1 85 ? -7.276 -0.949 -6.708 1.00 97.50 85 ARG A CA 1
ATOM 696 C C . ARG A 1 85 ? -6.933 -1.530 -5.339 1.00 97.50 85 ARG A C 1
ATOM 698 O O . ARG A 1 85 ? -7.575 -2.489 -4.927 1.00 97.50 85 ARG A O 1
ATOM 705 N N . LEU A 1 86 ? -5.964 -0.955 -4.620 1.00 97.25 86 LEU A N 1
ATOM 706 C CA . LEU A 1 86 ? -5.649 -1.393 -3.256 1.00 97.25 86 LEU A CA 1
ATOM 707 C C . LEU A 1 86 ? -6.832 -1.158 -2.309 1.00 97.25 86 LEU A C 1
ATOM 709 O O . LEU A 1 86 ? -7.213 -2.060 -1.569 1.00 97.25 86 LEU A O 1
ATOM 713 N N . LEU A 1 87 ? -7.441 0.029 -2.353 1.00 96.38 87 LEU A N 1
ATOM 714 C CA . LEU A 1 87 ? -8.593 0.365 -1.512 1.00 96.38 87 LEU A CA 1
ATOM 715 C C . LEU A 1 87 ? -9.808 -0.527 -1.805 1.00 96.38 87 LEU A C 1
ATOM 717 O O . LEU A 1 87 ? -10.520 -0.887 -0.874 1.00 96.38 87 LEU A O 1
ATOM 721 N N . SER A 1 88 ? -10.003 -0.933 -3.062 1.00 96.19 88 SER A N 1
ATOM 722 C CA . SER A 1 88 ? -11.062 -1.870 -3.469 1.00 96.19 88 SER A CA 1
ATOM 723 C C . SER A 1 88 ? -10.851 -3.275 -2.902 1.00 96.19 88 SER A C 1
ATOM 725 O O . SER A 1 88 ? -11.809 -3.964 -2.582 1.00 96.19 88 SER A O 1
ATOM 727 N N . LEU A 1 89 ? -9.601 -3.719 -2.738 1.00 94.62 89 LEU A N 1
ATOM 728 C CA . LEU A 1 89 ? -9.320 -4.971 -2.025 1.00 94.62 89 LEU A CA 1
ATOM 729 C C . LEU A 1 89 ? -9.578 -4.827 -0.521 1.00 94.62 89 LEU A C 1
ATOM 731 O O . LEU A 1 89 ? -10.043 -5.762 0.126 1.00 94.62 89 LEU A O 1
ATOM 735 N N . LEU A 1 90 ? -9.274 -3.653 0.035 1.00 94.31 90 LEU A N 1
ATOM 736 C CA . LEU A 1 90 ? -9.434 -3.373 1.459 1.00 94.31 90 LEU A CA 1
ATOM 737 C C . LEU A 1 90 ? -10.882 -3.102 1.872 1.00 94.31 90 LEU A C 1
ATOM 739 O O . LEU A 1 90 ? -11.188 -3.226 3.052 1.00 94.31 90 LEU A O 1
ATOM 743 N N . SER A 1 91 ? -11.782 -2.774 0.940 1.00 93.00 91 SER A N 1
ATOM 744 C CA . SER A 1 91 ? -13.196 -2.522 1.249 1.00 93.00 91 SER A CA 1
ATOM 745 C C . SER A 1 91 ? -13.939 -3.761 1.746 1.00 93.00 91 SER A C 1
ATOM 747 O O . SER A 1 91 ? -15.004 -3.629 2.335 1.00 93.00 91 SER A O 1
ATOM 749 N N . ALA A 1 92 ? -13.383 -4.956 1.528 1.00 90.25 92 ALA A N 1
ATOM 750 C CA . ALA A 1 92 ? -13.905 -6.201 2.084 1.00 90.25 92 ALA A CA 1
ATOM 751 C C . ALA A 1 92 ? -13.582 -6.377 3.587 1.00 90.25 92 ALA A C 1
ATOM 753 O O . ALA A 1 92 ? -14.064 -7.317 4.218 1.00 90.25 92 ALA A O 1
ATOM 754 N N . PHE A 1 93 ? -12.771 -5.485 4.167 1.00 89.00 93 PHE A N 1
ATOM 755 C CA . PHE A 1 93 ? -12.375 -5.506 5.572 1.00 89.00 93 PHE A CA 1
ATOM 756 C C . PHE A 1 93 ? -12.886 -4.267 6.307 1.00 89.00 93 PHE A C 1
ATOM 758 O O . PHE A 1 93 ? -12.853 -3.151 5.786 1.00 89.00 93 PHE A O 1
ATOM 765 N N . GLU A 1 94 ? -13.270 -4.443 7.570 1.00 90.19 94 GLU A N 1
ATOM 766 C CA . GLU A 1 94 ? -13.507 -3.312 8.461 1.00 90.19 94 GLU A CA 1
ATOM 767 C C . GLU A 1 94 ? -12.159 -2.806 8.996 1.00 90.19 94 GLU A C 1
ATOM 769 O O . GLU A 1 94 ? -11.555 -3.407 9.887 1.00 90.19 94 GLU A O 1
ATOM 774 N N . VAL A 1 95 ? -11.663 -1.705 8.426 1.00 90.75 95 VAL A N 1
ATOM 775 C CA . VAL A 1 95 ? -10.440 -1.032 8.886 1.00 90.75 95 VAL A CA 1
ATOM 776 C C . VAL A 1 95 ? -10.806 0.167 9.749 1.00 90.75 95 VAL A C 1
ATOM 778 O O . VAL A 1 95 ? -11.447 1.111 9.282 1.00 90.75 95 VAL A O 1
ATOM 781 N N . VAL A 1 96 ? -10.345 0.148 10.996 1.00 89.88 96 VAL A N 1
ATOM 782 C CA . VAL A 1 96 ? -10.690 1.156 12.005 1.00 89.88 96 VAL A CA 1
ATOM 783 C C . VAL A 1 96 ? -9.818 2.394 11.862 1.00 89.88 96 VAL A C 1
ATOM 785 O O . VAL A 1 96 ? -10.343 3.494 11.737 1.00 89.88 96 VAL A O 1
ATOM 788 N N . VAL A 1 97 ? -8.493 2.218 11.880 1.00 92.31 97 VAL A N 1
ATOM 789 C CA . VAL A 1 97 ? -7.521 3.306 11.734 1.00 92.31 97 VAL A CA 1
ATOM 790 C C . VAL A 1 97 ? -6.664 3.075 10.510 1.00 92.31 97 VAL A C 1
ATOM 792 O O . VAL A 1 97 ? -6.022 2.031 10.372 1.00 92.31 97 VAL A O 1
ATOM 795 N N . TRP A 1 98 ? -6.588 4.105 9.683 1.00 95.12 98 TRP A N 1
ATOM 796 C CA . TRP A 1 98 ? -5.700 4.174 8.538 1.00 95.12 98 TRP A CA 1
ATOM 797 C C . TRP A 1 98 ? -4.474 4.998 8.919 1.00 95.12 98 TRP A C 1
ATOM 799 O O . TRP A 1 98 ? -4.610 6.103 9.438 1.00 95.12 98 TRP A O 1
ATOM 809 N N . MET A 1 99 ? -3.276 4.469 8.698 1.00 95.94 99 MET A N 1
ATOM 810 C CA . MET A 1 99 ? -2.013 5.140 9.002 1.00 95.94 99 MET A CA 1
ATOM 811 C C . MET A 1 99 ? -1.191 5.223 7.725 1.00 95.94 99 MET A C 1
ATOM 813 O O . MET A 1 99 ? -0.853 4.191 7.149 1.00 95.94 99 MET A O 1
ATOM 817 N N . THR A 1 100 ? -0.879 6.433 7.276 1.00 96.25 100 THR A N 1
ATOM 818 C CA . THR A 1 100 ? -0.098 6.642 6.050 1.00 96.25 100 THR A CA 1
ATOM 819 C C . THR A 1 100 ? 0.952 7.721 6.260 1.00 96.25 100 THR A C 1
ATOM 821 O O . THR A 1 100 ? 0.943 8.454 7.258 1.00 96.25 100 THR A O 1
ATOM 824 N N . ASP A 1 101 ? 1.846 7.840 5.286 1.00 90.50 101 ASP A N 1
ATOM 825 C CA . ASP A 1 101 ? 2.665 9.030 5.140 1.00 90.50 101 ASP A CA 1
ATOM 826 C C . ASP A 1 101 ? 1.832 10.220 4.613 1.00 90.50 101 ASP A C 1
ATOM 828 O O . ASP A 1 101 ? 0.608 10.149 4.467 1.00 90.50 101 ASP A O 1
ATOM 832 N N . GLY A 1 102 ? 2.504 11.345 4.370 1.00 88.69 102 GLY A N 1
ATOM 833 C CA . GLY A 1 102 ? 1.883 12.582 3.896 1.00 88.69 102 GLY A CA 1
ATOM 834 C C . GLY A 1 102 ? 1.667 12.656 2.385 1.00 88.69 102 GLY A C 1
ATOM 835 O O . GLY A 1 102 ? 1.655 13.765 1.853 1.00 88.69 102 GLY A O 1
ATOM 836 N N . TRP A 1 103 ? 1.569 11.534 1.661 1.00 92.31 103 TRP A N 1
ATOM 837 C CA . TRP A 1 103 ? 1.288 11.597 0.229 1.00 92.31 103 TRP A CA 1
ATOM 838 C C . TRP A 1 103 ? -0.167 12.052 -0.033 1.00 92.31 103 TRP A C 1
ATOM 840 O O . TRP A 1 103 ? -1.101 11.384 0.423 1.00 92.31 103 TRP A O 1
ATOM 850 N N . PRO A 1 104 ? -0.410 13.144 -0.798 1.00 92.81 104 PRO A N 1
ATOM 851 C CA . PRO A 1 104 ? -1.737 13.778 -0.889 1.00 92.81 104 PRO A CA 1
ATOM 852 C C . PRO A 1 104 ? -2.877 12.879 -1.388 1.00 92.81 104 PRO A C 1
ATOM 854 O O . PRO A 1 104 ? -4.048 13.109 -1.077 1.00 92.81 104 PRO A O 1
ATOM 857 N N . LEU A 1 105 ? -2.566 11.831 -2.162 1.00 93.88 105 LEU A N 1
ATOM 858 C CA . LEU A 1 105 ? -3.597 10.905 -2.632 1.00 93.88 105 LEU A CA 1
ATOM 859 C C . LEU A 1 105 ? -4.215 10.099 -1.484 1.00 93.88 105 LEU A C 1
ATOM 861 O O . LEU A 1 105 ? -5.421 9.855 -1.524 1.00 93.88 105 LEU A O 1
ATOM 865 N N . TYR A 1 106 ? -3.448 9.754 -0.444 1.00 93.31 106 TYR A N 1
ATOM 866 C CA . TYR A 1 106 ? -4.005 9.101 0.741 1.00 93.31 106 TYR A CA 1
ATOM 867 C C . TYR A 1 106 ? -4.992 10.008 1.463 1.00 93.31 106 TYR A C 1
ATOM 869 O O . TYR A 1 106 ? -6.114 9.587 1.724 1.00 93.31 106 TYR A O 1
ATOM 877 N N . GLU A 1 107 ? -4.609 11.258 1.715 1.00 90.94 107 GLU A N 1
ATOM 878 C CA . GLU A 1 107 ? -5.463 12.240 2.385 1.00 90.94 107 GLU A CA 1
ATOM 879 C C . GLU A 1 107 ? -6.789 12.435 1.638 1.00 90.94 107 GLU A C 1
ATOM 881 O O . GLU A 1 107 ? -7.867 12.323 2.222 1.00 90.94 107 GLU A O 1
ATOM 886 N N . SER A 1 108 ? -6.727 12.628 0.315 1.00 92.06 108 SER A N 1
ATOM 887 C CA . SER A 1 108 ? -7.936 12.812 -0.495 1.00 92.06 108 SER A CA 1
ATOM 888 C C . SER A 1 108 ? -8.872 11.596 -0.471 1.00 92.06 108 SER A C 1
ATOM 890 O O . SER A 1 108 ? -10.091 11.765 -0.427 1.00 92.06 108 SER A O 1
ATOM 892 N N . ARG A 1 109 ? -8.333 10.365 -0.486 1.00 94.12 109 ARG A N 1
ATOM 893 C CA . ARG A 1 109 ? -9.130 9.127 -0.586 1.00 94.12 109 ARG A CA 1
ATOM 894 C C . ARG A 1 109 ? -9.529 8.515 0.747 1.00 94.12 109 ARG A C 1
ATOM 896 O O . ARG A 1 109 ? -10.439 7.688 0.781 1.00 94.12 109 ARG A O 1
ATOM 903 N N . LEU A 1 110 ? -8.887 8.920 1.834 1.00 92.88 110 LEU A N 1
ATOM 904 C CA . LEU A 1 110 ? -9.232 8.508 3.191 1.00 92.88 110 LEU A CA 1
ATOM 905 C C . LEU A 1 110 ? -10.016 9.589 3.945 1.00 92.88 110 LEU A C 1
ATOM 907 O O . LEU A 1 110 ? -10.338 9.399 5.117 1.00 92.88 110 LEU A O 1
ATOM 911 N N . LYS A 1 111 ? -10.393 10.684 3.273 1.00 90.56 111 LYS A N 1
ATOM 912 C CA . LYS A 1 111 ? -11.281 11.709 3.823 1.00 90.56 111 LYS A CA 1
ATOM 913 C C . LYS A 1 111 ? -12.568 11.079 4.370 1.00 90.56 111 LYS A C 1
ATOM 915 O O . LYS A 1 111 ? -13.227 10.294 3.693 1.00 90.56 111 LYS A O 1
ATOM 920 N N . GLY A 1 112 ? -12.921 11.432 5.605 1.00 89.00 112 GLY A N 1
ATOM 921 C CA . GLY A 1 112 ? -14.083 10.880 6.311 1.00 89.00 112 GLY A CA 1
ATOM 922 C C . GLY A 1 112 ? -13.840 9.529 6.996 1.00 89.00 112 GLY A C 1
ATOM 923 O O . GLY A 1 112 ? -14.733 9.036 7.678 1.00 89.00 112 GLY A O 1
ATOM 924 N N . LYS A 1 113 ? -12.645 8.939 6.861 1.00 92.06 113 LYS A N 1
ATOM 925 C CA . LYS A 1 113 ? -12.195 7.804 7.678 1.00 92.06 113 LYS A CA 1
ATOM 926 C C . LYS A 1 113 ? -11.322 8.308 8.825 1.00 92.06 113 LYS A C 1
ATOM 928 O O . LYS A 1 113 ? -10.735 9.385 8.735 1.00 92.06 113 LYS A O 1
ATOM 933 N N . LEU A 1 114 ? -11.175 7.499 9.873 1.00 92.81 114 LEU A N 1
ATOM 934 C CA . LEU A 1 114 ? -10.192 7.764 10.922 1.00 92.81 114 LEU A CA 1
ATOM 935 C C . LEU A 1 114 ? -8.783 7.522 10.357 1.00 92.81 114 LEU A C 1
ATOM 937 O O . LEU A 1 114 ? -8.277 6.397 10.332 1.00 92.81 114 LEU A O 1
ATOM 941 N N . HIS A 1 115 ? -8.184 8.593 9.840 1.00 94.00 115 HIS A N 1
ATOM 942 C CA . HIS A 1 115 ? -6.913 8.594 9.123 1.00 94.00 115 HIS A CA 1
ATOM 943 C C . HIS A 1 115 ? -5.872 9.424 9.870 1.00 94.00 115 HIS A C 1
ATOM 945 O O . HIS A 1 115 ? -6.108 10.571 10.238 1.00 94.00 115 HIS A O 1
ATOM 951 N N . VAL A 1 116 ? -4.709 8.823 10.103 1.00 93.12 116 VAL A N 1
ATOM 952 C CA . VAL A 1 116 ? -3.579 9.440 10.790 1.00 93.12 116 VAL A CA 1
ATOM 953 C C . VAL A 1 116 ? -2.404 9.534 9.831 1.00 93.12 116 VAL A C 1
ATOM 955 O O . VAL A 1 116 ? -1.803 8.526 9.455 1.00 93.12 116 VAL A O 1
ATOM 958 N N . ILE A 1 117 ? -2.050 10.767 9.484 1.00 92.94 117 ILE A N 1
ATOM 959 C CA . ILE A 1 117 ? -0.869 11.084 8.685 1.00 92.94 117 ILE A CA 1
ATOM 960 C C . ILE A 1 117 ? 0.307 11.261 9.640 1.00 92.94 117 ILE A C 1
ATOM 962 O O . ILE A 1 117 ? 0.373 12.233 10.394 1.00 92.94 117 ILE A O 1
ATOM 966 N N . SER A 1 118 ? 1.233 10.303 9.669 1.00 85.81 118 SER A N 1
ATOM 967 C CA . SER A 1 118 ? 2.413 10.415 10.527 1.00 85.81 118 SER A CA 1
ATOM 968 C C . SER A 1 118 ? 3.484 9.388 10.206 1.00 85.81 118 SER A C 1
ATOM 970 O O . SER A 1 118 ? 3.234 8.187 10.258 1.00 85.81 118 SER A O 1
ATOM 972 N N . LYS A 1 119 ? 4.730 9.857 10.100 1.00 87.00 119 LYS A N 1
ATOM 973 C CA . LYS A 1 119 ? 5.916 8.987 10.049 1.00 87.00 119 LYS A CA 1
ATOM 974 C C . LYS A 1 119 ? 6.127 8.179 11.336 1.00 87.00 119 LYS A C 1
ATOM 976 O O . LYS A 1 119 ? 6.705 7.100 11.333 1.00 87.00 119 LYS A O 1
ATOM 981 N N . ARG A 1 120 ? 5.649 8.675 12.487 1.00 86.88 120 ARG A N 1
ATOM 982 C CA . ARG A 1 120 ? 5.784 7.957 13.768 1.00 86.88 120 ARG A CA 1
ATOM 983 C C . ARG A 1 120 ? 4.936 6.687 13.791 1.00 86.88 120 ARG A C 1
ATOM 985 O O . ARG A 1 120 ? 5.281 5.731 14.481 1.00 86.88 120 ARG A O 1
ATOM 992 N N . TYR A 1 121 ? 3.828 6.681 13.056 1.00 86.00 121 TYR A N 1
ATOM 993 C CA . TYR A 1 121 ? 2.875 5.583 13.058 1.00 86.00 121 TYR A CA 1
ATOM 994 C C . TYR A 1 121 ? 2.982 4.671 11.824 1.00 86.00 121 TYR A C 1
ATOM 996 O O . TYR A 1 121 ? 2.207 3.728 11.756 1.00 86.00 121 TYR A O 1
ATOM 1004 N N . THR A 1 122 ? 3.974 4.857 10.948 1.00 91.25 122 THR A N 1
ATOM 1005 C CA . THR A 1 122 ? 4.286 3.991 9.785 1.00 91.25 122 THR A CA 1
ATOM 1006 C C . THR A 1 122 ? 5.573 3.168 9.959 1.00 91.25 122 THR A C 1
ATOM 1008 O O . THR A 1 122 ? 6.055 2.507 9.044 1.00 91.25 122 THR A O 1
ATOM 1011 N N . GLN A 1 123 ? 6.157 3.156 11.159 1.00 91.38 123 GLN A N 1
ATOM 1012 C CA . GLN A 1 123 ? 7.457 2.517 11.404 1.00 91.38 123 GLN A CA 1
ATOM 1013 C C . GLN A 1 123 ? 7.470 1.002 11.136 1.00 91.38 123 GLN A C 1
ATOM 1015 O O . GLN A 1 123 ? 8.527 0.428 10.854 1.00 91.38 123 GLN A O 1
ATOM 1020 N N . ARG A 1 124 ? 6.328 0.309 11.276 1.00 92.19 124 ARG A N 1
ATOM 1021 C CA . ARG A 1 124 ? 6.287 -1.148 11.079 1.00 92.19 124 ARG A CA 1
ATOM 1022 C C . ARG A 1 124 ? 6.314 -1.478 9.597 1.00 92.19 124 ARG A C 1
ATOM 1024 O O . ARG A 1 124 ? 7.085 -2.360 9.212 1.00 92.19 124 ARG A O 1
ATOM 1031 N N . ILE A 1 125 ? 5.530 -0.768 8.788 1.00 93.62 125 ILE A N 1
ATOM 1032 C CA . ILE A 1 125 ? 5.554 -0.932 7.338 1.00 93.62 125 ILE A CA 1
ATOM 1033 C C . ILE A 1 125 ? 6.895 -0.474 6.750 1.00 93.62 125 ILE A C 1
ATOM 1035 O O . ILE A 1 125 ? 7.465 -1.196 5.935 1.00 93.62 125 ILE A O 1
ATOM 1039 N N . GLU A 1 126 ? 7.493 0.602 7.268 1.00 93.38 126 GLU A N 1
ATOM 1040 C CA . GLU A 1 126 ? 8.839 1.056 6.885 1.00 93.38 126 GLU A CA 1
ATOM 1041 C C . GLU A 1 126 ? 9.913 -0.010 7.161 1.00 93.38 126 GLU A C 1
ATOM 1043 O O . GLU A 1 126 ? 10.746 -0.319 6.300 1.00 93.38 126 GLU A O 1
ATOM 1048 N N . ARG A 1 127 ? 9.877 -0.639 8.345 1.00 93.31 127 ARG A N 1
ATOM 1049 C CA . ARG A 1 127 ? 10.777 -1.754 8.675 1.00 93.31 127 ARG A CA 1
ATOM 1050 C C . ARG A 1 127 ? 10.528 -2.966 7.777 1.00 93.31 127 ARG A C 1
ATOM 1052 O O . ARG A 1 127 ? 11.485 -3.615 7.359 1.00 93.31 127 ARG A O 1
ATOM 1059 N N . HIS A 1 128 ? 9.274 -3.262 7.439 1.00 92.00 128 HIS A N 1
ATOM 1060 C CA . HIS A 1 128 ? 8.972 -4.324 6.481 1.00 92.00 128 HIS A CA 1
ATOM 1061 C C . HIS A 1 128 ? 9.538 -3.999 5.090 1.00 92.00 128 HIS A C 1
ATOM 1063 O O . HIS A 1 128 ? 10.129 -4.875 4.453 1.00 92.00 128 HIS A O 1
ATOM 1069 N N . ASN A 1 129 ? 9.438 -2.746 4.648 1.00 92.25 129 ASN A N 1
ATOM 1070 C CA . ASN A 1 129 ? 10.022 -2.274 3.398 1.00 92.25 129 ASN A CA 1
ATOM 1071 C C . ASN A 1 129 ? 11.548 -2.435 3.374 1.00 92.25 129 ASN A C 1
ATOM 1073 O O . ASN A 1 129 ? 12.111 -2.816 2.344 1.00 92.25 129 ASN A O 1
ATOM 1077 N N . LEU A 1 130 ? 12.222 -2.205 4.504 1.00 90.81 130 LEU A N 1
ATOM 1078 C CA . LEU A 1 130 ? 13.654 -2.472 4.645 1.00 90.81 130 LEU A CA 1
ATOM 1079 C C . LEU A 1 130 ? 13.977 -3.968 4.500 1.00 90.81 130 LEU A C 1
ATOM 1081 O O . LEU A 1 130 ? 14.832 -4.321 3.687 1.00 90.81 130 LEU A O 1
ATOM 1085 N N . ASN A 1 131 ? 13.260 -4.841 5.215 1.00 90.19 131 ASN A N 1
ATOM 1086 C CA . ASN A 1 131 ? 13.449 -6.295 5.122 1.00 90.19 131 ASN A CA 1
ATOM 1087 C C . ASN A 1 131 ? 13.219 -6.803 3.688 1.00 90.19 131 ASN A C 1
ATOM 1089 O O . ASN A 1 131 ? 13.975 -7.630 3.182 1.00 90.19 131 ASN A O 1
ATOM 1093 N N . LEU A 1 132 ? 12.207 -6.265 2.996 1.00 89.06 132 LEU A N 1
ATOM 1094 C CA . LEU A 1 132 ? 11.941 -6.575 1.591 1.00 89.06 132 LEU A CA 1
ATOM 1095 C C . LEU A 1 132 ? 13.146 -6.258 0.703 1.00 89.06 132 LEU A C 1
ATOM 1097 O O . LEU A 1 132 ? 13.534 -7.094 -0.106 1.00 89.06 132 LEU A O 1
ATOM 1101 N N . ARG A 1 133 ? 13.774 -5.089 0.870 1.00 87.94 133 ARG A N 1
ATOM 1102 C CA . ARG A 1 133 ? 14.975 -4.710 0.104 1.00 87.94 133 ARG A CA 1
ATOM 1103 C C . ARG A 1 133 ? 16.198 -5.553 0.436 1.00 87.94 133 ARG A C 1
ATOM 1105 O O . ARG A 1 133 ? 17.021 -5.777 -0.448 1.00 87.94 133 ARG A O 1
ATOM 1112 N N . GLN A 1 134 ? 16.321 -5.998 1.683 1.00 86.50 134 GLN A N 1
ATOM 1113 C CA . GLN A 1 134 ? 17.415 -6.866 2.113 1.00 86.50 134 GLN A CA 1
ATOM 1114 C C . GLN A 1 134 ? 17.278 -8.271 1.517 1.00 86.50 134 GLN A C 1
ATOM 1116 O O . GLN A 1 134 ? 18.248 -8.804 0.986 1.00 86.50 134 GLN A O 1
ATOM 1121 N N . HIS A 1 135 ? 16.078 -8.855 1.550 1.00 85.62 135 HIS A N 1
ATOM 1122 C CA . HIS A 1 135 ? 15.854 -10.232 1.097 1.00 85.62 135 HIS A CA 1
ATOM 1123 C C . HIS A 1 135 ? 15.645 -10.332 -0.418 1.00 85.62 135 HIS A C 1
ATOM 1125 O O . HIS A 1 135 ? 16.036 -11.311 -1.053 1.00 85.62 135 HIS A O 1
ATOM 1131 N N . LEU A 1 136 ? 15.042 -9.310 -1.026 1.00 86.44 136 LEU A N 1
ATOM 1132 C CA . LEU A 1 136 ? 14.776 -9.257 -2.457 1.00 86.44 136 LEU A CA 1
ATOM 1133 C C . LEU A 1 136 ? 15.708 -8.239 -3.106 1.00 86.44 136 LEU A C 1
ATOM 1135 O O . LEU A 1 136 ? 15.333 -7.091 -3.337 1.00 86.44 136 LEU A O 1
ATOM 1139 N N . ALA A 1 137 ? 16.901 -8.692 -3.504 1.00 80.38 137 ALA A N 1
ATOM 1140 C CA . ALA A 1 137 ? 17.905 -7.856 -4.174 1.00 80.38 137 ALA A CA 1
ATOM 1141 C C . ALA A 1 137 ? 17.349 -7.069 -5.388 1.00 80.38 137 ALA A C 1
ATOM 1143 O O . ALA A 1 137 ? 17.802 -5.960 -5.674 1.00 80.38 137 ALA A O 1
ATOM 1144 N N . ARG A 1 138 ? 16.290 -7.593 -6.029 1.00 76.00 138 ARG A N 1
ATOM 1145 C CA . ARG A 1 138 ? 15.542 -6.966 -7.136 1.00 76.00 138 ARG A CA 1
ATOM 1146 C C . ARG A 1 138 ? 14.772 -5.687 -6.789 1.00 76.00 138 ARG A C 1
ATOM 1148 O O . ARG A 1 138 ? 14.432 -4.938 -7.701 1.00 76.00 138 ARG A O 1
ATOM 1155 N N . LEU A 1 139 ? 14.471 -5.459 -5.510 1.00 80.56 139 LEU A N 1
ATOM 1156 C CA . LEU A 1 139 ? 13.924 -4.201 -4.981 1.00 80.56 139 LEU A CA 1
ATOM 1157 C C . LEU A 1 139 ? 15.039 -3.218 -4.584 1.00 80.56 139 LEU A C 1
ATOM 1159 O O . LEU A 1 139 ? 14.774 -2.063 -4.270 1.00 80.56 139 LEU A O 1
ATOM 1163 N N . GLY A 1 140 ? 16.290 -3.685 -4.571 1.00 72.88 140 GLY A N 1
ATOM 1164 C CA . GLY A 1 140 ? 17.464 -2.931 -4.161 1.00 72.88 140 GLY A CA 1
ATOM 1165 C C . GLY A 1 140 ? 18.192 -2.251 -5.325 1.00 72.88 140 GLY A C 1
ATOM 1166 O O . GLY A 1 140 ? 17.690 -1.328 -5.967 1.00 72.88 140 GLY A O 1
ATOM 1167 N N . ARG A 1 141 ? 19.459 -2.623 -5.542 1.00 62.12 141 ARG A N 1
ATOM 1168 C CA . ARG A 1 141 ? 20.396 -1.826 -6.352 1.00 62.12 141 ARG A CA 1
ATOM 1169 C C . ARG A 1 141 ? 20.259 -2.048 -7.866 1.00 62.12 141 ARG A C 1
ATOM 1171 O O . ARG A 1 141 ? 20.279 -3.163 -8.380 1.00 62.12 141 ARG A O 1
ATOM 1178 N N . LYS A 1 142 ? 20.254 -0.907 -8.563 1.00 56.88 142 LYS A N 1
ATOM 1179 C CA . LYS A 1 142 ? 20.011 -0.644 -9.996 1.00 56.88 142 LYS A CA 1
ATOM 1180 C C . LYS A 1 142 ? 20.807 -1.471 -11.019 1.00 56.88 142 LYS A C 1
ATOM 1182 O O . LYS A 1 142 ? 20.366 -1.550 -12.160 1.00 56.88 142 LYS A O 1
ATOM 1187 N N . SER A 1 143 ? 21.976 -2.007 -10.670 1.00 58.81 143 SER A N 1
ATOM 1188 C CA . SER A 1 143 ? 22.955 -2.549 -11.632 1.00 58.81 143 SER A CA 1
ATOM 1189 C C . SER A 1 143 ? 23.192 -4.057 -11.547 1.00 58.81 143 SER A C 1
ATOM 1191 O O . SER A 1 143 ? 23.820 -4.602 -12.446 1.00 58.81 143 SER A O 1
ATOM 1193 N N . LEU A 1 144 ? 22.715 -4.733 -10.496 1.00 59.25 144 LEU A N 1
ATOM 1194 C CA . LEU A 1 144 ? 23.146 -6.107 -10.199 1.00 59.25 144 LEU A CA 1
ATOM 1195 C C . LEU A 1 144 ? 22.046 -7.163 -10.371 1.00 59.25 144 LEU A C 1
ATOM 1197 O O . LEU A 1 144 ? 22.358 -8.297 -10.714 1.00 59.25 144 LEU A O 1
ATOM 1201 N N . SER A 1 145 ? 20.770 -6.837 -10.126 1.00 64.50 145 SER A N 1
ATOM 1202 C CA . SER A 1 145 ? 19.723 -7.875 -10.042 1.00 64.50 145 SER A CA 1
ATOM 1203 C C . SER A 1 145 ? 18.292 -7.399 -10.343 1.00 64.50 145 SER A C 1
ATOM 1205 O O . SER A 1 145 ? 17.342 -7.773 -9.657 1.00 64.50 145 SER A O 1
ATOM 1207 N N . PHE A 1 146 ? 18.087 -6.591 -11.389 1.00 66.56 146 PHE A N 1
ATOM 1208 C CA . PHE A 1 146 ? 16.732 -6.173 -11.778 1.00 66.56 146 PHE A CA 1
ATOM 1209 C C . PHE A 1 146 ? 15.979 -7.266 -12.558 1.00 66.56 146 PHE A C 1
ATOM 1211 O O . PHE A 1 146 ? 16.559 -8.079 -13.280 1.00 66.56 146 PHE A O 1
ATOM 1218 N N . SER A 1 147 ? 14.652 -7.301 -12.410 1.00 78.12 147 SER A N 1
ATOM 1219 C CA . SER A 1 147 ? 13.813 -8.285 -13.108 1.00 78.12 147 SER A CA 1
ATOM 1220 C C . SER A 1 147 ? 13.675 -7.922 -14.585 1.00 78.12 147 SER A C 1
ATOM 1222 O O . SER A 1 147 ? 13.446 -6.764 -14.912 1.00 78.12 147 SER A O 1
ATOM 1224 N N . LYS A 1 148 ? 13.768 -8.903 -15.490 1.00 82.88 148 LYS A N 1
ATOM 1225 C CA . LYS A 1 148 ? 13.565 -8.676 -16.936 1.00 82.88 148 LYS A CA 1
ATOM 1226 C C . LYS A 1 148 ? 12.087 -8.698 -17.353 1.00 82.88 148 LYS A C 1
ATOM 1228 O O . LYS A 1 148 ? 11.739 -8.128 -18.377 1.00 82.88 148 LYS A O 1
ATOM 1233 N N . SER A 1 149 ? 11.227 -9.337 -16.558 1.00 87.12 149 SER A N 1
ATOM 1234 C CA . SER A 1 149 ? 9.787 -9.477 -16.811 1.00 87.12 149 SER A CA 1
ATOM 1235 C C . SER A 1 149 ? 8.980 -8.934 -15.634 1.00 87.12 149 SER A C 1
ATOM 1237 O O . SER A 1 149 ? 9.316 -9.215 -14.481 1.00 87.12 149 SER A O 1
ATOM 1239 N N . VAL A 1 150 ? 7.914 -8.185 -15.941 1.00 88.25 150 VAL A N 1
ATOM 1240 C CA . VAL A 1 150 ? 6.957 -7.652 -14.953 1.00 88.25 150 VAL A CA 1
ATOM 1241 C C . VAL A 1 150 ? 6.239 -8.798 -14.257 1.00 88.25 150 VAL A C 1
ATOM 1243 O O . VAL A 1 150 ? 6.159 -8.828 -13.037 1.00 88.25 150 VAL A O 1
ATOM 1246 N N . GLU A 1 151 ? 5.810 -9.797 -15.025 1.00 89.06 151 GLU A N 1
ATOM 1247 C CA . GLU A 1 151 ? 5.112 -10.968 -14.500 1.00 89.06 151 GLU A CA 1
ATOM 1248 C C . GLU A 1 151 ? 5.951 -11.695 -13.440 1.00 89.06 151 GLU A C 1
ATOM 1250 O O . GLU A 1 151 ? 5.464 -12.016 -12.358 1.00 89.06 151 GLU A O 1
ATOM 1255 N N . LEU A 1 152 ? 7.238 -11.924 -13.720 1.00 87.50 152 LEU A N 1
ATOM 1256 C CA . LEU A 1 152 ? 8.135 -12.590 -12.776 1.00 87.50 152 LEU A CA 1
ATOM 1257 C C . LEU A 1 152 ? 8.446 -11.709 -11.559 1.00 87.50 152 LEU A C 1
ATOM 1259 O O . LEU A 1 152 ? 8.643 -12.224 -10.458 1.00 87.50 152 LEU A O 1
ATOM 1263 N N . HIS A 1 153 ? 8.533 -10.395 -11.763 1.00 88.56 153 HIS A N 1
ATOM 1264 C CA . HIS A 1 153 ? 8.759 -9.434 -10.692 1.00 88.56 153 HIS A CA 1
ATOM 1265 C C . HIS A 1 153 ? 7.617 -9.487 -9.676 1.00 88.56 153 HIS A C 1
ATOM 1267 O O . HIS A 1 153 ? 7.852 -9.785 -8.503 1.00 88.56 153 HIS A O 1
ATOM 1273 N N . ASP A 1 154 ? 6.392 -9.311 -10.167 1.00 91.69 154 ASP A N 1
ATOM 1274 C CA . ASP A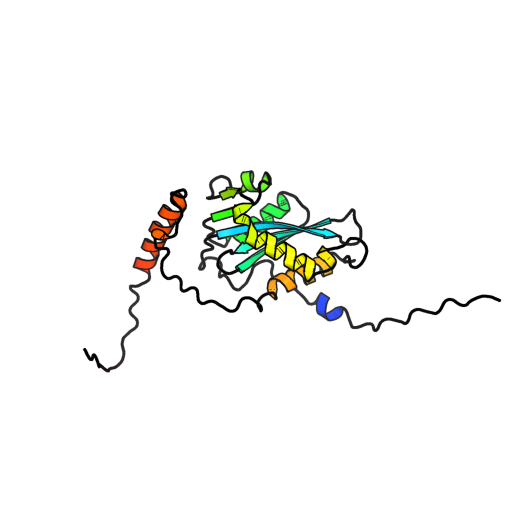 1 154 ? 5.174 -9.305 -9.366 1.00 91.69 154 ASP A CA 1
ATOM 1275 C C . ASP A 1 154 ? 4.966 -10.666 -8.679 1.00 91.69 154 ASP A C 1
ATOM 1277 O O . ASP A 1 154 ? 4.687 -10.719 -7.482 1.00 91.69 154 ASP A O 1
ATOM 1281 N N . LYS A 1 155 ? 5.188 -11.785 -9.389 1.00 90.69 155 LYS A N 1
ATOM 1282 C CA . LYS A 1 155 ? 5.044 -13.136 -8.817 1.00 90.69 155 LYS A CA 1
ATOM 1283 C C . LYS A 1 155 ? 6.002 -13.402 -7.665 1.00 90.69 155 LYS A C 1
ATOM 1285 O O . LYS A 1 155 ? 5.581 -13.942 -6.647 1.00 90.69 155 LYS A O 1
ATOM 1290 N N . VAL A 1 156 ? 7.280 -13.047 -7.805 1.00 88.88 156 VAL A N 1
ATOM 1291 C CA . VAL A 1 156 ? 8.270 -13.309 -6.749 1.00 88.88 156 VAL A CA 1
ATOM 1292 C C . VAL A 1 156 ? 8.000 -12.448 -5.521 1.00 88.88 156 VAL A C 1
ATOM 1294 O O . VAL A 1 156 ? 8.038 -12.965 -4.408 1.00 88.88 156 VAL A O 1
ATOM 1297 N N . ILE A 1 157 ? 7.698 -11.161 -5.710 1.00 89.56 157 ILE A N 1
ATOM 1298 C CA . ILE A 1 157 ? 7.406 -10.271 -4.583 1.00 89.56 157 ILE A CA 1
ATOM 1299 C C . ILE A 1 157 ? 6.094 -10.687 -3.918 1.00 89.56 157 ILE A C 1
ATOM 1301 O O . ILE A 1 157 ? 6.081 -10.904 -2.712 1.00 89.56 157 ILE A O 1
ATOM 1305 N N . GLY A 1 158 ? 5.016 -10.886 -4.681 1.00 90.56 158 GLY A N 1
ATOM 1306 C CA . GLY A 1 158 ? 3.732 -11.321 -4.127 1.00 90.56 158 GLY A CA 1
ATOM 1307 C C . GLY A 1 158 ? 3.840 -12.656 -3.384 1.00 90.56 158 GLY A C 1
ATOM 1308 O O . GLY A 1 158 ? 3.255 -12.830 -2.316 1.00 90.56 158 GLY A O 1
ATOM 1309 N N . HIS A 1 159 ? 4.645 -13.593 -3.893 1.00 87.56 159 HIS A N 1
ATOM 1310 C CA . HIS A 1 159 ? 4.896 -14.860 -3.211 1.00 87.56 159 HIS A CA 1
ATOM 1311 C C . HIS A 1 159 ? 5.684 -14.671 -1.914 1.00 87.56 159 HIS A C 1
ATOM 1313 O O . HIS A 1 159 ? 5.328 -15.272 -0.905 1.00 87.56 159 HIS A O 1
ATOM 1319 N N . TYR A 1 160 ? 6.692 -13.796 -1.908 1.00 88.06 160 TYR A N 1
ATOM 1320 C CA . TYR A 1 160 ? 7.417 -13.435 -0.694 1.00 88.06 160 TYR A CA 1
ATOM 1321 C C . TYR A 1 160 ? 6.470 -12.839 0.358 1.00 88.06 160 TYR A C 1
ATOM 1323 O O . TYR A 1 160 ? 6.417 -13.362 1.464 1.00 88.06 160 TYR A O 1
ATOM 1331 N N . LEU A 1 161 ? 5.630 -11.858 0.001 1.00 88.19 161 LEU A N 1
ATOM 1332 C CA . LEU A 1 161 ? 4.624 -11.284 0.916 1.00 88.19 161 LEU A CA 1
ATOM 1333 C C . LEU A 1 161 ? 3.654 -12.347 1.459 1.00 88.19 161 LEU A C 1
ATOM 1335 O O . LEU A 1 161 ? 3.209 -12.268 2.601 1.00 88.19 161 LEU A O 1
ATOM 1339 N N . THR A 1 162 ? 3.377 -13.381 0.660 1.00 81.44 162 THR A N 1
ATOM 1340 C CA . THR A 1 162 ? 2.558 -14.532 1.060 1.00 81.44 162 THR A CA 1
ATOM 1341 C C . THR A 1 162 ? 3.314 -15.515 1.970 1.00 81.44 162 THR A C 1
ATOM 1343 O O . THR A 1 162 ? 2.672 -16.266 2.704 1.00 81.44 162 THR A O 1
ATOM 1346 N N . ILE A 1 163 ? 4.652 -15.573 1.925 1.00 69.56 163 ILE A N 1
ATOM 1347 C CA . ILE A 1 163 ? 5.492 -16.597 2.582 1.00 69.56 163 ILE A CA 1
ATOM 1348 C C . ILE A 1 163 ? 6.320 -16.089 3.757 1.00 69.56 163 ILE A C 1
ATOM 1350 O O . ILE A 1 163 ? 6.650 -16.917 4.601 1.00 69.56 163 ILE A O 1
ATOM 1354 N N . SER A 1 164 ? 6.585 -14.787 3.917 1.00 59.06 164 SER A N 1
ATOM 1355 C CA . SER A 1 164 ? 7.325 -14.194 5.063 1.00 59.06 164 SER A CA 1
ATOM 1356 C C . SER A 1 164 ? 6.682 -14.411 6.452 1.00 59.06 164 SER A C 1
ATOM 1358 O O . SER A 1 164 ? 7.030 -13.771 7.436 1.00 59.06 164 SER A O 1
ATOM 1360 N N . LYS A 1 165 ? 5.764 -15.372 6.515 1.00 58.84 165 LYS A N 1
ATOM 1361 C CA . LYS A 1 165 ? 5.069 -16.046 7.602 1.00 58.84 165 LYS A CA 1
ATOM 1362 C C . LYS A 1 165 ? 5.928 -16.553 8.765 1.00 58.84 165 LYS A C 1
ATOM 1364 O O . LYS A 1 165 ? 5.334 -16.814 9.801 1.00 58.84 165 LYS A O 1
ATOM 1369 N N . LEU A 1 166 ? 7.234 -16.784 8.625 1.00 41.66 166 LEU A N 1
ATOM 1370 C CA . LEU A 1 166 ? 7.930 -17.717 9.532 1.00 41.66 166 LEU A CA 1
ATOM 1371 C C . LEU A 1 166 ? 8.744 -17.102 10.680 1.00 41.66 166 LEU A C 1
ATOM 1373 O O . LEU A 1 166 ? 9.137 -17.841 11.572 1.00 41.66 166 LEU A O 1
ATOM 1377 N N . GLU A 1 167 ? 8.939 -15.782 10.733 1.00 40.41 167 GLU A N 1
ATOM 1378 C CA . GLU A 1 167 ? 9.729 -15.153 11.817 1.00 40.41 167 GLU A CA 1
ATOM 1379 C C . GLU A 1 167 ? 8.891 -14.419 12.875 1.00 40.41 167 GLU A C 1
ATOM 1381 O O . GLU A 1 167 ? 9.425 -13.869 13.835 1.00 40.41 167 GLU A O 1
ATOM 1386 N N . SER A 1 168 ? 7.564 -14.431 12.748 1.00 41.31 168 SER A N 1
ATOM 1387 C CA . SER A 1 168 ? 6.674 -14.011 13.833 1.00 41.31 168 SER A CA 1
ATOM 1388 C C . SER A 1 168 ? 5.939 -15.232 14.358 1.00 41.31 168 SER A C 1
ATOM 1390 O O . SER A 1 168 ? 4.835 -15.550 13.922 1.00 41.31 168 SER A O 1
ATOM 1392 N N . LEU A 1 169 ? 6.579 -15.943 15.295 1.00 34.88 169 LEU A N 1
ATOM 1393 C CA . LEU A 1 169 ? 5.858 -16.868 16.166 1.00 34.88 169 LEU A CA 1
ATOM 1394 C C . LEU A 1 169 ? 4.616 -16.145 16.704 1.00 34.88 169 LEU A C 1
ATOM 1396 O O . LEU A 1 169 ? 4.707 -14.951 17.025 1.00 34.88 169 LEU A O 1
ATOM 1400 N N . PRO A 1 170 ? 3.463 -16.828 16.788 1.00 36.81 170 PRO A N 1
ATOM 1401 C CA . PRO A 1 170 ? 2.282 -16.239 17.373 1.00 36.81 170 PRO A CA 1
ATOM 1402 C C . PRO A 1 170 ? 2.608 -16.011 18.845 1.00 36.81 170 PRO A C 1
ATOM 1404 O O . PRO A 1 170 ? 2.497 -16.911 19.671 1.00 36.81 170 PRO A O 1
ATOM 1407 N N . ILE A 1 171 ? 2.993 -14.786 19.201 1.00 33.09 171 ILE A N 1
ATOM 1408 C CA . ILE A 1 171 ? 2.577 -14.296 20.501 1.00 33.09 171 ILE A CA 1
ATOM 1409 C C . ILE A 1 171 ? 1.067 -14.281 20.348 1.00 33.09 171 ILE A C 1
ATOM 1411 O O . ILE A 1 171 ? 0.522 -13.449 19.622 1.00 33.09 171 ILE A O 1
ATOM 1415 N N . PHE A 1 172 ? 0.427 -15.299 20.920 1.00 31.52 172 PHE A N 1
ATOM 1416 C CA . PHE A 1 172 ? -0.977 -15.273 21.267 1.00 31.52 172 PHE A CA 1
ATOM 1417 C C . PHE A 1 172 ? -1.134 -13.950 22.016 1.00 31.52 172 PHE A C 1
ATOM 1419 O O . PHE A 1 172 ? -0.750 -13.843 23.174 1.00 31.52 172 PHE A O 1
ATOM 1426 N N . VAL A 1 173 ? -1.521 -12.886 21.314 1.00 31.95 173 VAL A N 1
ATOM 1427 C CA . VAL A 1 173 ? -2.097 -11.723 21.957 1.00 31.95 173 VAL A CA 1
ATOM 1428 C C . VAL A 1 173 ? -3.543 -12.140 21.989 1.00 31.95 173 VAL A C 1
ATOM 1430 O O . VAL A 1 173 ? -4.212 -12.090 20.952 1.00 31.95 173 VAL A O 1
ATOM 1433 N N . PRO A 1 174 ? -4.022 -12.675 23.116 1.00 31.88 174 PRO A N 1
ATOM 1434 C CA . PRO A 1 174 ? -5.443 -12.843 23.222 1.00 31.88 174 PRO A CA 1
ATOM 1435 C C . PRO A 1 174 ? -6.032 -11.446 23.019 1.00 31.88 174 PRO A C 1
ATOM 1437 O O . PRO A 1 174 ? -5.432 -10.440 23.413 1.00 31.88 174 PRO A O 1
ATOM 1440 N N . ILE A 1 175 ? -7.221 -11.371 22.443 1.00 36.62 175 ILE A N 1
ATOM 1441 C CA . ILE A 1 175 ? -8.008 -10.138 22.361 1.00 36.62 175 ILE A CA 1
ATOM 1442 C C . ILE A 1 175 ? -8.503 -9.772 23.787 1.00 36.62 175 ILE A C 1
ATOM 1444 O O . ILE A 1 175 ? -9.635 -9.358 24.003 1.00 36.62 175 ILE A O 1
ATOM 1448 N N . TYR A 1 176 ? -7.677 -9.951 24.823 1.00 33.12 176 TYR A N 1
ATOM 1449 C CA . TYR A 1 176 ? -7.971 -9.499 26.167 1.00 33.12 176 TYR A CA 1
ATOM 1450 C C . TYR A 1 176 ? -7.666 -8.012 26.224 1.00 33.12 176 TYR A C 1
ATOM 1452 O O . TYR A 1 176 ? -6.521 -7.575 26.160 1.00 33.12 176 TYR A O 1
ATOM 1460 N N . ARG A 1 177 ? -8.743 -7.247 26.401 1.00 39.53 177 ARG A N 1
ATOM 1461 C CA . ARG A 1 177 ? -8.722 -5.851 26.826 1.00 39.53 177 ARG A CA 1
ATOM 1462 C C . ARG A 1 177 ? -7.967 -4.918 25.877 1.00 39.53 177 ARG A C 1
ATOM 1464 O O . ARG A 1 177 ? -6.882 -4.432 26.179 1.00 39.53 177 ARG A O 1
ATOM 1471 N N . LEU A 1 178 ? -8.711 -4.389 24.907 1.00 39.75 178 LEU A N 1
ATOM 1472 C CA . LEU A 1 178 ? -8.754 -2.927 24.770 1.00 39.75 178 LEU A CA 1
ATOM 1473 C C . LEU A 1 178 ? -9.350 -2.337 26.066 1.00 39.75 178 LEU A C 1
ATOM 1475 O O . LEU A 1 178 ? -10.465 -1.823 26.087 1.00 39.75 1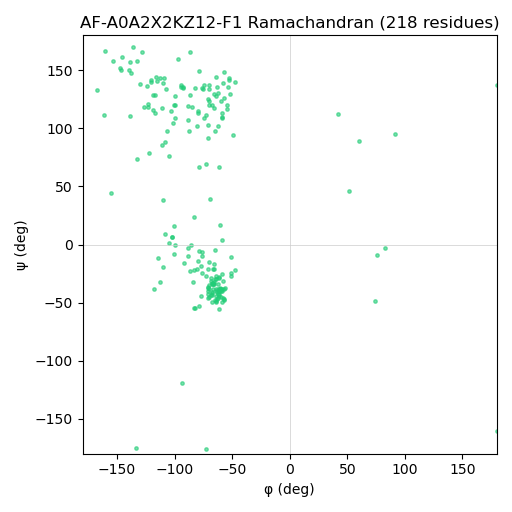78 LEU A O 1
ATOM 1479 N N . SER A 1 179 ? -8.640 -2.459 27.190 1.00 40.53 179 SER A N 1
ATOM 1480 C CA . SER A 1 179 ? -8.923 -1.621 28.341 1.00 40.53 179 SER A CA 1
ATOM 1481 C C . SER A 1 179 ? -8.572 -0.203 27.907 1.00 40.53 179 SER A C 1
ATOM 1483 O O . SER A 1 179 ? -7.493 0.054 27.372 1.00 40.53 179 SER A O 1
ATOM 1485 N N . LEU A 1 180 ? -9.501 0.728 28.129 1.00 40.72 180 LEU A N 1
ATOM 1486 C CA . LEU A 1 180 ? -9.368 2.160 27.817 1.00 40.72 180 LEU A CA 1
ATOM 1487 C C . LEU A 1 180 ? -8.071 2.802 28.365 1.00 40.72 180 LEU A C 1
ATOM 1489 O O . LEU A 1 180 ? -7.741 3.919 27.984 1.00 40.72 180 LEU A O 1
ATOM 1493 N N . VAL A 1 181 ? -7.348 2.083 29.228 1.00 38.97 181 VAL A N 1
ATOM 1494 C CA . VAL A 1 181 ? -6.092 2.433 29.895 1.00 38.97 181 VAL A CA 1
ATOM 1495 C C . VAL A 1 181 ? -4.907 2.578 28.927 1.00 38.97 181 VAL A C 1
ATOM 1497 O O . VAL A 1 181 ? -4.046 3.414 29.167 1.00 38.97 181 VAL A O 1
ATOM 1500 N N . HIS A 1 182 ? -4.860 1.826 27.818 1.00 41.34 182 HIS A N 1
ATOM 1501 C CA . HIS A 1 182 ? -3.712 1.856 26.887 1.00 41.34 182 HIS A CA 1
ATOM 1502 C C . HIS A 1 182 ? -3.927 2.722 25.634 1.00 41.34 182 HIS A C 1
ATOM 1504 O O . HIS A 1 182 ? -3.033 2.819 24.793 1.00 41.34 182 HIS A O 1
ATOM 1510 N N . ILE A 1 183 ? -5.095 3.356 25.485 1.00 43.03 183 ILE A N 1
ATOM 1511 C CA . ILE A 1 183 ? -5.360 4.277 24.373 1.00 43.03 183 ILE A CA 1
ATOM 1512 C C . ILE A 1 183 ? -4.907 5.682 24.797 1.00 43.03 183 ILE A C 1
ATOM 1514 O O . ILE A 1 183 ? -5.462 6.214 25.762 1.00 43.03 183 ILE A O 1
ATOM 1518 N N . PRO A 1 184 ? -3.942 6.312 24.096 1.00 42.38 184 PRO A N 1
ATOM 1519 C CA . PRO A 1 184 ? -3.483 7.656 24.423 1.00 42.38 184 PRO A CA 1
ATOM 1520 C C . PRO A 1 184 ? -4.649 8.652 24.526 1.00 42.38 184 PRO A C 1
ATOM 1522 O O . PRO A 1 184 ? -5.572 8.607 23.704 1.00 42.38 184 PRO A O 1
ATOM 1525 N N . PRO A 1 185 ? -4.611 9.603 25.478 1.00 48.03 185 PRO A N 1
ATOM 1526 C CA . PRO A 1 185 ? -5.717 10.522 25.722 1.00 48.03 185 PRO A CA 1
ATOM 1527 C C . PRO A 1 185 ? -6.032 11.486 24.570 1.00 48.03 185 PRO A C 1
ATOM 1529 O O . PRO A 1 185 ? -7.037 12.187 24.618 1.00 48.03 185 PRO A O 1
ATOM 1532 N N . VAL A 1 186 ? -5.233 11.475 23.511 1.00 45.50 186 VAL A N 1
ATOM 1533 C CA . VAL A 1 186 ? -5.398 12.295 22.309 1.00 45.50 186 VAL A CA 1
ATOM 1534 C C . VAL A 1 186 ? -6.333 11.683 21.254 1.00 45.50 186 VAL A C 1
ATOM 1536 O O . VAL A 1 186 ? -6.511 12.281 20.202 1.00 45.50 186 VAL A O 1
ATOM 1539 N N . TRP A 1 187 ? -6.909 10.490 21.480 1.00 52.41 187 TRP A N 1
ATOM 1540 C CA . TRP A 1 187 ? -7.678 9.761 20.452 1.00 52.41 187 TRP A CA 1
ATOM 1541 C C . TRP A 1 187 ? -9.126 9.477 20.912 1.00 52.41 187 TRP A C 1
ATOM 1543 O O . TRP A 1 187 ? -9.435 8.369 21.371 1.00 52.41 187 TRP A O 1
ATOM 1553 N N . PRO A 1 188 ? -10.042 10.466 20.843 1.00 55.22 188 PRO A N 1
ATOM 1554 C CA . PRO A 1 188 ? -11.442 10.310 21.254 1.00 55.22 188 PRO A CA 1
ATOM 1555 C C . PRO A 1 188 ? -12.190 9.246 20.442 1.00 55.22 188 PRO A C 1
ATOM 1557 O O . PRO A 1 188 ? -12.924 8.441 21.013 1.00 55.22 188 PRO A O 1
ATOM 1560 N N . GLU A 1 189 ? -11.948 9.187 19.132 1.00 50.34 189 GLU A N 1
ATOM 1561 C CA . GLU A 1 189 ? -12.629 8.266 18.215 1.00 50.34 189 GLU A CA 1
ATOM 1562 C C . GLU A 1 189 ? -12.218 6.810 18.426 1.00 50.34 189 GLU A C 1
ATOM 1564 O O . GLU A 1 189 ? -13.065 5.921 18.431 1.00 50.34 189 GLU A O 1
ATOM 1569 N N . LEU A 1 190 ? -10.937 6.559 18.710 1.00 51.03 190 LEU A N 1
ATOM 1570 C CA . LEU A 1 190 ? -10.454 5.217 19.035 1.00 51.03 190 LEU A CA 1
ATOM 1571 C C . LEU A 1 190 ? -11.045 4.711 20.356 1.00 51.03 190 LEU A C 1
ATOM 1573 O O . LEU A 1 190 ? -11.342 3.527 20.497 1.00 51.03 190 LEU A O 1
ATOM 1577 N N . ARG A 1 191 ? -11.276 5.615 21.318 1.00 57.41 191 ARG A N 1
ATOM 1578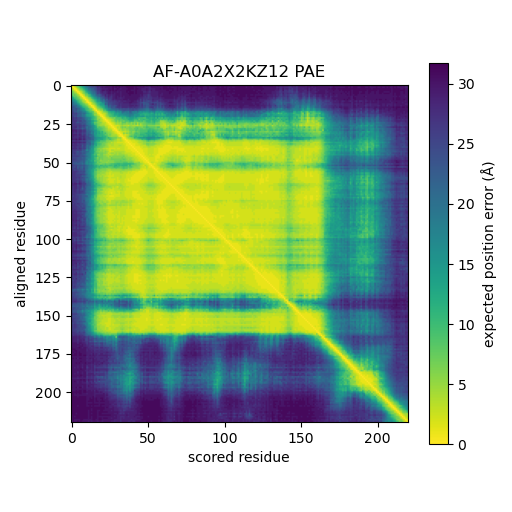 C CA . ARG A 1 191 ? -11.995 5.290 22.557 1.00 57.41 191 ARG A CA 1
ATOM 1579 C C . ARG A 1 191 ? -13.481 5.063 22.316 1.00 57.41 191 ARG A C 1
ATOM 1581 O O . ARG A 1 191 ? -14.034 4.131 22.892 1.00 57.41 191 ARG A O 1
ATOM 1588 N N . ALA A 1 192 ? -14.124 5.857 21.464 1.00 56.62 192 ALA A N 1
ATOM 1589 C CA . ALA A 1 192 ? -15.510 5.628 21.059 1.00 56.62 192 ALA A CA 1
ATOM 1590 C C . ALA A 1 192 ? -15.668 4.277 20.335 1.00 56.62 192 ALA A C 1
ATOM 1592 O O . ALA A 1 192 ? -16.601 3.526 20.621 1.00 56.62 192 ALA A O 1
ATOM 1593 N N . PHE A 1 193 ? -14.708 3.920 19.479 1.00 51.81 193 PHE A N 1
ATOM 1594 C CA . PHE A 1 193 ? -14.633 2.619 18.826 1.00 51.81 193 PHE A CA 1
ATOM 1595 C C . PHE A 1 193 ? -14.393 1.485 19.827 1.00 51.81 193 PHE A C 1
ATOM 1597 O O . PHE A 1 193 ? -15.147 0.520 19.818 1.00 51.81 193 PHE A O 1
ATOM 1604 N N . ALA A 1 194 ? -13.437 1.613 20.751 1.00 53.19 194 ALA A N 1
ATOM 1605 C CA . ALA A 1 194 ? -13.219 0.617 21.802 1.00 53.19 194 ALA A CA 1
ATOM 1606 C C . ALA A 1 194 ? -14.486 0.389 22.652 1.00 53.19 194 ALA A C 1
ATOM 1608 O O . ALA A 1 194 ? -14.830 -0.751 22.960 1.00 53.19 194 ALA A O 1
ATOM 1609 N N . ARG A 1 195 ? -15.250 1.452 22.957 1.00 54.84 195 ARG A N 1
ATOM 1610 C CA . ARG A 1 195 ? -16.572 1.344 23.610 1.00 54.84 195 ARG A CA 1
ATOM 1611 C C . ARG A 1 195 ? -17.626 0.664 22.725 1.00 54.84 195 ARG A C 1
ATOM 1613 O O . ARG A 1 195 ? -18.510 -0.012 23.244 1.00 54.84 195 ARG A O 1
ATOM 1620 N N . ARG A 1 196 ? -17.574 0.852 21.404 1.00 51.75 196 ARG A N 1
ATOM 1621 C CA . ARG A 1 196 ? -18.463 0.193 20.431 1.00 51.75 196 ARG A CA 1
ATOM 1622 C C . ARG A 1 196 ? -18.138 -1.299 20.294 1.00 51.75 196 ARG A C 1
ATOM 1624 O O . ARG A 1 196 ? -19.050 -2.106 20.398 1.00 51.75 196 ARG A O 1
ATOM 1631 N N . VAL A 1 197 ? -16.864 -1.672 20.174 1.00 46.88 197 VAL A N 1
ATOM 1632 C CA . VAL A 1 197 ? -16.407 -3.075 20.123 1.00 46.88 197 VAL A CA 1
ATOM 1633 C C . VAL A 1 197 ? -16.707 -3.817 21.424 1.00 46.88 197 VAL A C 1
ATOM 1635 O O . VAL A 1 197 ? -17.185 -4.945 21.381 1.00 46.88 197 VAL A O 1
ATOM 1638 N N . SER A 1 198 ? -16.523 -3.167 22.580 1.00 50.41 198 SER A N 1
ATOM 1639 C CA . SER A 1 198 ? -16.920 -3.729 23.880 1.00 50.41 198 SER A CA 1
ATOM 1640 C C . SER A 1 198 ? -18.412 -4.105 23.923 1.00 50.41 198 SER A C 1
ATOM 1642 O O . SER A 1 198 ? -18.774 -5.154 24.450 1.00 50.41 198 SER A O 1
ATOM 1644 N N . ARG A 1 199 ? -19.287 -3.307 23.287 1.00 41.72 199 ARG A N 1
ATOM 1645 C CA . ARG A 1 199 ? -20.724 -3.617 23.172 1.00 41.72 199 ARG A CA 1
ATOM 1646 C C . ARG A 1 199 ? -21.028 -4.788 22.232 1.00 41.72 199 ARG A C 1
ATOM 1648 O O . ARG A 1 199 ? -21.900 -5.583 22.559 1.00 41.72 199 ARG A O 1
ATOM 1655 N N . TYR A 1 200 ? -20.303 -4.936 21.122 1.00 39.34 200 TYR A N 1
ATOM 1656 C CA . TYR A 1 200 ? -20.472 -6.080 20.211 1.00 39.34 200 TYR A CA 1
ATOM 1657 C C . TYR A 1 200 ? -20.021 -7.411 20.839 1.00 39.34 200 TYR A C 1
ATOM 1659 O O . TYR A 1 200 ? -20.647 -8.446 20.612 1.00 39.34 200 TYR A O 1
ATOM 1667 N N . HIS A 1 201 ? -18.984 -7.391 21.683 1.00 39.16 201 HIS A N 1
ATOM 1668 C CA . HIS A 1 201 ? -18.501 -8.593 22.374 1.00 39.16 201 HIS A CA 1
ATOM 1669 C C . HIS A 1 201 ? -19.442 -9.063 23.499 1.00 39.16 201 HIS A C 1
ATOM 1671 O O . HIS A 1 201 ? -19.535 -10.256 23.776 1.00 39.16 201 HIS A O 1
ATOM 1677 N N . LEU A 1 202 ? -20.212 -8.149 24.104 1.00 38.00 202 LEU A N 1
ATOM 1678 C CA . LEU A 1 202 ? -21.241 -8.499 25.093 1.00 38.00 202 LEU A CA 1
ATOM 1679 C C . LEU A 1 202 ? -22.462 -9.210 24.479 1.00 38.00 202 LEU A C 1
ATOM 1681 O O . LEU A 1 202 ? -23.158 -9.922 25.196 1.00 38.00 202 LEU A O 1
ATOM 1685 N N . GLN A 1 203 ? -22.714 -9.071 23.172 1.00 32.34 20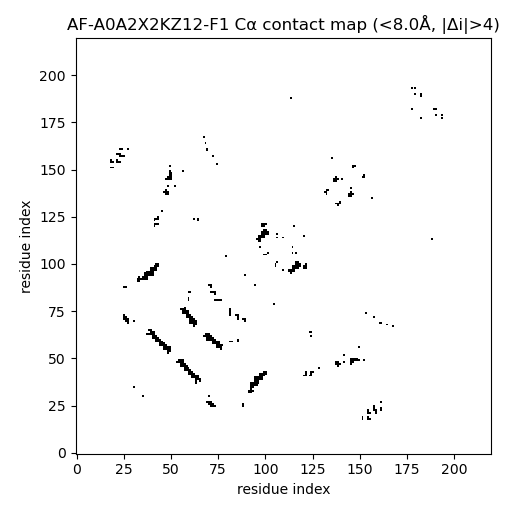3 GLN A N 1
ATOM 1686 C CA . GLN A 1 203 ? -23.795 -9.797 22.485 1.00 32.34 203 GLN A CA 1
ATOM 1687 C C . GLN A 1 203 ? -23.379 -11.188 21.987 1.00 32.34 203 GLN A C 1
ATOM 1689 O O . GLN A 1 203 ? -24.231 -12.055 21.822 1.00 32.34 203 GLN A O 1
ATOM 1694 N N . THR A 1 204 ? -22.084 -11.437 21.780 1.00 31.31 204 THR A N 1
ATOM 1695 C CA . THR A 1 204 ? -21.574 -12.710 21.233 1.00 31.31 204 THR A CA 1
ATOM 1696 C C . THR A 1 204 ? -21.295 -13.777 22.298 1.00 31.31 204 THR A C 1
ATOM 1698 O O . THR A 1 204 ? -20.989 -14.915 21.954 1.00 31.31 204 THR A O 1
ATOM 1701 N N . HIS A 1 205 ? -21.477 -13.457 23.584 1.00 32.97 205 HIS A N 1
ATOM 1702 C CA . HIS A 1 205 ? -21.290 -14.392 24.702 1.00 32.97 205 HIS A CA 1
ATOM 1703 C C . HIS A 1 205 ? -22.580 -15.002 25.288 1.00 32.97 205 HIS A C 1
ATOM 1705 O O . HIS A 1 205 ? -22.522 -15.629 26.340 1.00 32.97 205 HIS A O 1
ATOM 1711 N N . TYR A 1 206 ? -23.718 -14.925 24.587 1.00 29.78 206 TYR A N 1
ATOM 1712 C CA . TYR A 1 206 ? -24.940 -15.674 24.937 1.00 29.78 206 TYR A CA 1
ATOM 1713 C C . TYR A 1 206 ? -25.271 -16.795 23.938 1.00 29.78 206 TYR A C 1
ATOM 1715 O O . TYR A 1 206 ? -26.433 -17.054 23.648 1.00 29.78 206 TYR A O 1
ATOM 1723 N N . PHE A 1 207 ? -24.262 -17.499 23.422 1.00 26.14 207 PHE A N 1
ATOM 1724 C CA . PHE A 1 207 ? -24.481 -18.841 22.881 1.00 26.14 207 PHE A CA 1
ATOM 1725 C C . PHE A 1 207 ? -23.897 -19.856 23.856 1.00 26.14 207 PHE A C 1
ATOM 1727 O O . PHE A 1 207 ? -22.692 -20.095 23.911 1.00 26.14 207 PHE A O 1
ATOM 1734 N N . ALA A 1 208 ? -24.800 -20.387 24.679 1.00 29.98 208 ALA A N 1
ATOM 1735 C CA . ALA A 1 208 ? -24.569 -21.507 25.568 1.00 29.98 208 ALA A CA 1
ATOM 1736 C C . ALA A 1 208 ? -24.025 -22.701 24.770 1.00 29.98 208 ALA A C 1
ATOM 1738 O O . ALA A 1 208 ? -24.685 -23.208 23.864 1.00 29.98 208 ALA A O 1
ATOM 1739 N N . LEU A 1 209 ? -22.831 -23.168 25.126 1.00 26.11 209 LEU A N 1
ATOM 1740 C CA . LEU A 1 209 ? -22.448 -24.548 24.849 1.00 26.11 209 LEU A CA 1
ATOM 1741 C C . LEU A 1 209 ? -23.189 -25.436 25.864 1.00 26.11 209 LEU A C 1
ATOM 1743 O O . LEU A 1 209 ? -23.204 -25.088 27.050 1.00 26.11 209 LEU A O 1
ATOM 1747 N N . PRO A 1 210 ? -23.813 -26.554 25.453 1.00 26.42 210 PRO A N 1
ATOM 1748 C CA . PRO A 1 210 ? -24.439 -27.465 26.397 1.00 26.42 210 PRO A CA 1
ATOM 1749 C C . PRO A 1 210 ? -23.347 -28.095 27.263 1.00 26.42 210 PRO A C 1
ATOM 1751 O O . PRO A 1 210 ? -22.455 -28.786 26.770 1.00 26.42 210 PRO A O 1
ATOM 1754 N N . VAL A 1 211 ? -23.415 -27.834 28.566 1.00 30.67 211 VAL A N 1
ATOM 1755 C CA . VAL A 1 211 ? -22.601 -28.526 29.564 1.00 30.67 211 VAL A CA 1
ATOM 1756 C C . VAL A 1 211 ? -23.143 -29.947 29.672 1.00 30.67 211 VAL A C 1
ATOM 1758 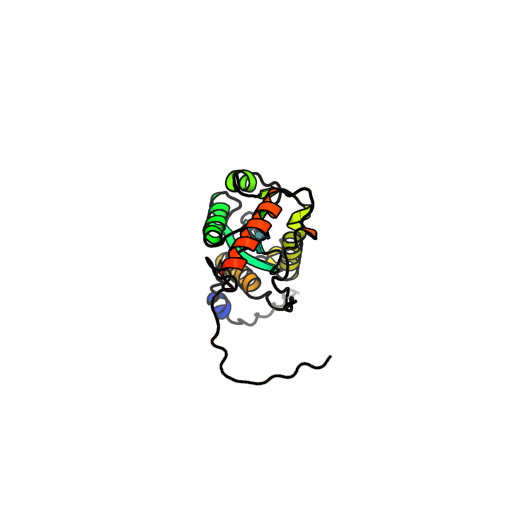O O . VAL A 1 211 ? -24.180 -30.178 30.289 1.00 30.67 211 VAL A O 1
ATOM 1761 N N . VAL A 1 212 ? -22.446 -30.903 29.063 1.00 32.19 212 VAL A N 1
ATOM 1762 C CA . VAL A 1 212 ? -22.619 -32.324 29.369 1.00 32.19 212 VAL A CA 1
ATOM 1763 C C . VAL A 1 212 ? -21.483 -32.734 30.302 1.00 32.19 212 VAL A C 1
ATOM 1765 O O . VAL A 1 212 ? -20.339 -32.834 29.877 1.00 32.19 212 VAL A O 1
ATOM 1768 N N . GLY A 1 213 ? -21.830 -32.990 31.565 1.00 30.91 213 GLY A N 1
ATOM 1769 C CA . GLY A 1 213 ? -21.146 -33.979 32.403 1.00 30.91 213 GLY A CA 1
ATOM 1770 C C . GLY A 1 213 ? -19.974 -33.511 33.274 1.00 30.91 213 GLY A C 1
ATOM 1771 O O . GLY A 1 213 ? -18.828 -33.535 32.853 1.00 30.91 213 GLY A O 1
ATOM 1772 N N . ASN A 1 214 ? -20.308 -33.209 34.534 1.00 30.17 214 ASN A N 1
ATOM 1773 C CA . ASN A 1 214 ? -19.648 -33.623 35.784 1.00 30.17 214 ASN A CA 1
ATOM 1774 C C . ASN A 1 214 ? -18.106 -33.622 35.873 1.00 30.17 214 ASN A C 1
ATOM 1776 O O . ASN A 1 214 ? -17.452 -34.549 35.415 1.00 30.17 214 ASN A O 1
ATOM 1780 N N . SER A 1 215 ? -17.531 -32.734 36.690 1.00 27.30 215 SER A N 1
ATOM 1781 C CA . SER A 1 215 ? -17.332 -33.021 38.124 1.00 27.30 215 SER A CA 1
ATOM 1782 C C . SER A 1 215 ? -16.652 -31.845 38.836 1.00 27.30 215 SER A C 1
ATOM 1784 O O . SER A 1 215 ? -15.720 -31.229 38.324 1.00 27.30 215 SER A O 1
ATOM 1786 N N . LEU A 1 216 ? -17.160 -31.540 40.028 1.00 28.75 216 LEU A N 1
ATOM 1787 C CA . LEU A 1 216 ? -16.657 -30.551 40.979 1.00 28.75 216 LEU A CA 1
ATOM 1788 C C . LEU A 1 216 ? -15.264 -30.931 41.494 1.00 28.75 216 LEU A C 1
ATOM 1790 O O . LEU A 1 216 ? -15.060 -32.097 41.791 1.00 28.75 216 LEU A O 1
ATOM 1794 N N . TYR A 1 217 ? -14.385 -29.950 41.724 1.00 24.80 217 TYR A N 1
ATOM 1795 C CA . TYR A 1 217 ? -13.651 -29.814 42.993 1.00 24.80 217 TYR A CA 1
ATOM 1796 C C . TYR A 1 217 ? -13.090 -28.391 43.131 1.00 24.80 217 TYR A C 1
ATOM 1798 O O . TYR A 1 217 ? -12.178 -27.981 42.420 1.00 24.80 217 TYR A O 1
ATOM 1806 N N . VAL A 1 218 ? -13.656 -27.648 44.084 1.00 29.19 218 VAL A N 1
ATOM 1807 C CA . VAL A 1 218 ? -13.079 -26.439 44.681 1.00 29.19 218 VAL A CA 1
ATOM 1808 C C . VAL A 1 218 ? -12.311 -26.886 45.925 1.00 29.19 218 VAL A C 1
ATOM 1810 O O . VAL A 1 218 ? -12.839 -27.665 46.721 1.00 29.19 218 VAL A O 1
ATOM 1813 N N . ARG A 1 219 ? -11.090 -26.386 46.127 1.00 27.42 219 ARG A N 1
ATOM 1814 C CA . ARG A 1 219 ? -10.484 -26.298 47.462 1.00 27.42 219 ARG A CA 1
ATOM 1815 C C . ARG A 1 219 ? -9.945 -24.888 47.681 1.00 27.42 219 ARG A C 1
ATOM 1817 O O . ARG A 1 219 ? -9.425 -24.284 46.748 1.00 27.42 219 ARG A O 1
ATOM 1824 N N . HIS A 1 220 ? -10.200 -24.432 48.906 1.00 38.62 220 HIS A N 1
ATOM 1825 C CA . HIS A 1 220 ? -9.941 -23.122 49.497 1.00 38.62 220 HIS A CA 1
ATOM 1826 C C . HIS A 1 220 ? -8.498 -22.640 49.366 1.00 38.62 220 HIS A C 1
ATOM 1828 O O . HIS A 1 220 ? -7.590 -23.499 49.426 1.00 38.62 220 HIS A O 1
#

Foldseek 3Di:
DDDDDDDDDDDPCPDPVVLLPFDQDQFAPVADQPPHAQAEKEWDKAWFAAQAPVRIKIKTWIARPVVRATGGIDIDDPDLVRVVVRVVSCVSHHYQEYEYAPDVSCVVVCPPGNYDHDPVRNVSVVVVSVVCVVVPVCSHDDPDDHHHDPSSVCRVSSVCSRPVPPPDDDPCPDPPDPPVVPDPPVCPSSVVVSVVVVVVVVVVPPPDDDDPDDDDDDDD

Mean predicted aligned error: 14.55 Å

Secondary structure (DSSP, 8-state):
---PPP---------THHHHT----SB-TTS-TTT-EEEEEEEEEEEEEESEEEEEEEEEEEEETTTTEEEEEEEE-SSHHHHHHHHHHHTTSEEEEEEE-S-HHHHHHHTTS-EEE-GGG-HHHHHHHHHHHHH-GGGS-TTT--BS-HHHHHHHHHHHHHH-TTS-------S----GGGS-TT-HHHHHHHHHHHHHHHHTT--PPP----------

Nearest PDB structures (foldseek):
  1c0m-assembly1_A  TM=7.170E-01  e=1.170E-03  Rous sarcoma virus
  1c1a-assembly1_B  TM=6.680E-01  e=7.124E-04  Rous sarcoma virus
  7ut1-assembly1_B  TM=5.332E-01  e=2.641E-04  Mouse mammary tumor virus
  4fw2-assembly1_B  TM=6.344E-01  e=3.358E-03  Rous sarcoma virus - Prague C
  7ku7-assembly1_C  TM=6.316E-01  e=4.872E-03  Rous sarcoma virus (strain Schmidt-Ruppin A)